Protein AF-A0A642UYQ6-F1 (afdb_monomer_lite)

Sequence (330 aa):
MDVVDLYLPLAWSMLRSPLPHTTPEASVFVRQLVHHSQLSAVNLVISLYYLYKLGGAKVDHDPSTHAYLVVVSLILSNKVYDDQCYTLKTWHNIVNNCHTAPVVLDLDLLNAIEHHVLSALDYDLGFHKMPHDYDFWHACYATAAPQVVAKLRGLVVSEPAPPVAVAPAPITPPLLSPLAPMVVPPSVPAKYRCKCGVRYCSVACYKAHDHKEVTTEASVEQPSKSELAASPSQIGSQDQSTTTRADDDEKTQFIQSLPPQIIEMLKSPTLQFHLVTLLEIINRPITDLPGRQMDVAKLKLTALREGGAEANAEVEDFVEAVLDHLQSSS

InterPro domains:
  IPR036915 Cyclin-like superfamily [SSF47954] (29-125)

pLDDT: mean 76.51, std 21.83, range [27.06, 98.44]

Foldseek 3Di:
DDLLQQLVLLLCLLLVPPDNDPDPLVSLLSVQLCVLQVDDLLLSLLLSVLSNLLSVLPDPDDPVCSSLSSLLSSQLSQVPPPPDHDDLVVSLVSNVPRPSRPDNDDSVNNVVSNVVSCVSNVVPSDCPCVLVPPVSLVSVVVRDPPVSSVVSSVSPPPPPPDPPPPPPPPPDDDDDDDDDDDDDDDDPPDPDDDPPPDDDDDPVCVVDVDDPPDDDDDDDDDDDDDDDDDDDDDDDDDDDDDDDDPVPVVVVVVLVPADPVLNVLCPDPVLVVLVVVLVCLQPDQPVVDGPCSVVVSVLSLQLCDPPHVNDDPSSNVNVVSVVVVVVVVD

Secondary structure (DSSP, 8-state):
--HHHHHHHHHHHHTT-S-----HHHHHHHHHHHHHTT--HHHHHHHHHHHHHHHHTT----GGGHHHHHHHHHHHHHHHH-SSPPPHHHHHHHHHT-TT-SS---HHHHHHHHHHHHHHTTT----TTGGG-HHHHHHHHHHS-HHHHHHHHHHH----------PPPP-------PPP---PPP----S---TT--S---HHHHH-------------------------------------TTSHHHHHHHHHHS-HHHHHHTT-HHHHHHHHHHHHHHHS--TTSTT-HHHHHHHHHHHHSTTSTT--HHHHHHHHHHHHHHHHT-

Structure (mmCIF, N/CA/C/O backbone):
data_AF-A0A642UYQ6-F1
#
_entry.id   AF-A0A642UYQ6-F1
#
loop_
_atom_site.group_PDB
_atom_site.id
_atom_site.type_symbol
_atom_site.label_atom_id
_atom_site.label_alt_id
_atom_site.label_comp_id
_atom_site.label_asym_id
_atom_site.label_entity_id
_atom_site.label_seq_id
_atom_site.pdbx_PDB_ins_code
_atom_site.Cartn_x
_atom_site.Cartn_y
_atom_site.Cartn_z
_atom_site.occupancy
_atom_site.B_iso_or_equiv
_atom_site.auth_seq_id
_atom_site.auth_comp_id
_atom_site.auth_asym_id
_atom_site.auth_atom_id
_atom_site.pdbx_PDB_model_num
ATOM 1 N N . MET A 1 1 ? 16.290 2.112 -19.855 1.00 60.50 1 MET A N 1
ATOM 2 C CA . MET A 1 1 ? 15.093 2.399 -19.048 1.00 60.50 1 MET A CA 1
ATOM 3 C C . MET A 1 1 ? 15.311 1.751 -17.701 1.00 60.50 1 MET A C 1
ATOM 5 O O . MET A 1 1 ? 15.617 0.558 -17.672 1.00 60.50 1 MET A O 1
ATOM 9 N N . ASP A 1 2 ? 15.312 2.549 -16.640 1.00 83.75 2 ASP A N 1
ATOM 10 C CA . ASP A 1 2 ? 15.487 2.044 -15.281 1.00 83.75 2 ASP A CA 1
ATOM 11 C C . ASP A 1 2 ? 14.236 1.244 -14.868 1.00 83.75 2 ASP A C 1
ATOM 13 O O . ASP A 1 2 ? 13.137 1.521 -15.348 1.00 83.75 2 ASP A O 1
ATOM 17 N N . VAL A 1 3 ? 14.385 0.242 -13.998 1.00 85.00 3 VAL A N 1
ATOM 18 C CA . VAL A 1 3 ? 13.247 -0.505 -13.430 1.00 85.00 3 VAL A CA 1
ATOM 19 C C . VAL A 1 3 ? 12.300 0.455 -12.709 1.00 85.00 3 VAL A C 1
ATOM 21 O O . VAL A 1 3 ? 11.086 0.293 -12.791 1.00 85.00 3 VAL A O 1
ATOM 24 N N . VAL A 1 4 ? 12.844 1.499 -12.080 1.00 88.75 4 VAL A N 1
ATOM 25 C CA . VAL A 1 4 ? 12.057 2.539 -11.405 1.00 88.75 4 VAL A CA 1
ATOM 26 C C . VAL A 1 4 ? 11.159 3.305 -12.386 1.00 88.75 4 VAL A C 1
ATOM 28 O O . VAL A 1 4 ? 10.007 3.585 -12.068 1.00 88.75 4 VAL A O 1
ATOM 31 N N . ASP A 1 5 ? 11.636 3.587 -13.604 1.00 88.25 5 ASP A N 1
ATOM 32 C CA . ASP A 1 5 ? 10.842 4.285 -14.631 1.00 88.25 5 ASP A CA 1
ATOM 33 C C . ASP A 1 5 ? 9.672 3.436 -15.146 1.00 88.25 5 ASP A C 1
ATOM 35 O O . ASP A 1 5 ? 8.650 3.964 -15.580 1.00 88.25 5 ASP A O 1
ATOM 39 N N . LEU A 1 6 ? 9.826 2.112 -15.099 1.00 90.50 6 LEU A N 1
ATOM 40 C CA . LEU A 1 6 ? 8.829 1.134 -15.537 1.00 90.50 6 LEU A CA 1
ATOM 41 C C . LEU A 1 6 ? 7.843 0.748 -14.440 1.00 90.50 6 LEU A C 1
ATOM 43 O O . LEU A 1 6 ? 6.753 0.259 -14.738 1.00 90.50 6 LEU A O 1
ATOM 47 N N . TYR A 1 7 ? 8.224 0.956 -13.183 1.00 94.00 7 TYR A N 1
ATOM 48 C CA . TYR A 1 7 ? 7.423 0.561 -12.038 1.00 94.00 7 TYR A CA 1
ATOM 49 C C . TYR A 1 7 ? 6.058 1.251 -12.039 1.00 94.00 7 TYR A C 1
ATOM 51 O O . TYR A 1 7 ? 5.045 0.583 -11.871 1.00 94.00 7 TYR A O 1
ATOM 59 N N . LEU A 1 8 ? 6.006 2.566 -12.277 1.00 91.69 8 LEU A N 1
ATOM 60 C CA . LEU A 1 8 ? 4.754 3.319 -12.172 1.00 91.69 8 LEU A CA 1
ATOM 61 C C . LEU A 1 8 ? 3.716 2.928 -13.245 1.00 91.69 8 LEU A C 1
ATOM 63 O O . LEU A 1 8 ? 2.580 2.638 -12.870 1.00 91.69 8 LEU A O 1
ATOM 67 N N . PRO A 1 9 ? 4.069 2.834 -14.546 1.00 91.25 9 PRO A N 1
ATOM 68 C CA . PRO A 1 9 ? 3.139 2.323 -15.556 1.00 91.25 9 PRO A CA 1
ATOM 69 C C . PRO A 1 9 ? 2.621 0.914 -15.241 1.00 91.25 9 PRO A C 1
ATOM 71 O O . PRO A 1 9 ? 1.427 0.649 -15.381 1.00 91.25 9 PRO A O 1
ATOM 74 N N . LEU A 1 10 ? 3.499 0.018 -14.771 1.00 93.50 10 LEU A N 1
ATOM 75 C CA . LEU A 1 10 ? 3.109 -1.336 -14.376 1.00 93.50 10 LEU A CA 1
ATOM 76 C C . LEU A 1 10 ? 2.163 -1.318 -13.173 1.00 93.50 10 LEU A C 1
ATOM 78 O O . LEU A 1 10 ? 1.121 -1.961 -13.218 1.00 93.50 10 LEU A O 1
ATOM 82 N N . ALA A 1 11 ? 2.475 -0.546 -12.133 1.00 93.75 11 ALA A N 1
ATOM 83 C CA . ALA A 1 11 ? 1.654 -0.423 -10.934 1.00 93.75 11 ALA A CA 1
ATOM 84 C C . ALA A 1 11 ? 0.226 0.052 -11.258 1.00 93.75 11 ALA A C 1
ATOM 86 O O . ALA A 1 11 ? -0.743 -0.524 -10.768 1.00 93.75 11 ALA A O 1
ATOM 87 N N . TRP A 1 12 ? 0.084 1.045 -12.141 1.00 90.44 12 TRP A N 1
ATOM 88 C CA . TRP A 1 12 ? -1.226 1.552 -12.569 1.00 90.44 12 TRP A CA 1
ATOM 89 C C . TRP A 1 12 ? -2.007 0.515 -13.371 1.00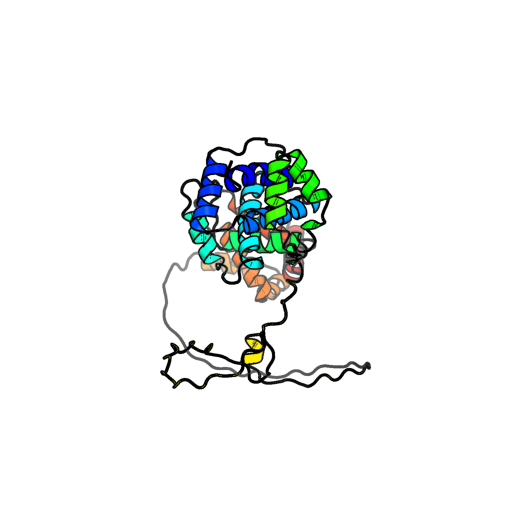 90.44 12 TRP A C 1
ATOM 91 O O . TRP A 1 12 ? -3.212 0.356 -13.173 1.00 90.44 12 TRP A O 1
ATOM 101 N N . SER A 1 13 ? -1.312 -0.224 -14.238 1.00 90.75 13 SER A N 1
ATOM 102 C CA . SER A 1 13 ? -1.905 -1.340 -14.972 1.00 90.75 13 SER A CA 1
ATOM 103 C C . SER A 1 13 ? -2.412 -2.438 -14.035 1.00 90.75 13 SER A C 1
ATOM 105 O O . SER A 1 13 ? -3.475 -2.996 -14.298 1.00 90.75 13 SER A O 1
ATOM 107 N N . MET A 1 14 ? -1.689 -2.746 -12.951 1.00 92.81 14 MET A N 1
ATOM 108 C CA . MET A 1 14 ? -2.104 -3.774 -11.985 1.00 92.81 14 MET A CA 1
ATOM 109 C C . MET A 1 14 ? -3.374 -3.381 -11.231 1.00 92.81 14 MET A C 1
ATOM 111 O O . MET A 1 14 ? -4.238 -4.223 -11.001 1.00 92.81 14 MET A O 1
ATOM 115 N N . LEU A 1 15 ? -3.526 -2.094 -10.922 1.00 89.81 15 LEU A N 1
ATOM 116 C CA . LEU A 1 15 ? -4.719 -1.554 -10.268 1.00 89.81 15 LEU A CA 1
ATOM 117 C C . LEU A 1 15 ? -5.902 -1.336 -11.230 1.00 89.81 15 LEU A C 1
ATOM 119 O O . LEU A 1 15 ? -6.949 -0.860 -10.806 1.00 89.81 15 LEU A O 1
ATOM 123 N N . ARG A 1 16 ? -5.758 -1.684 -12.521 1.00 84.94 16 ARG A N 1
ATOM 124 C CA . ARG A 1 16 ? -6.791 -1.518 -13.564 1.00 84.94 16 ARG A CA 1
ATOM 125 C C . ARG A 1 16 ? -7.332 -0.087 -13.655 1.00 84.94 16 ARG A C 1
ATOM 127 O O . ARG A 1 16 ? -8.489 0.127 -14.013 1.00 84.94 16 ARG A O 1
ATOM 134 N N . SER A 1 17 ? -6.490 0.896 -13.342 1.00 72.38 17 SER A N 1
ATOM 135 C CA . SER A 1 17 ? -6.907 2.292 -13.327 1.00 72.38 17 SER A CA 1
ATOM 136 C C . SER A 1 17 ? -7.222 2.767 -14.753 1.00 72.38 17 SER A C 1
ATOM 138 O O . SER A 1 17 ? -6.370 2.633 -15.636 1.00 72.38 17 SER A O 1
ATOM 140 N N . PRO A 1 18 ? -8.410 3.347 -15.013 1.00 60.59 18 PRO A N 1
ATOM 141 C CA . PRO A 1 18 ? -8.794 3.809 -16.347 1.00 60.59 18 PRO A CA 1
ATOM 142 C C . PRO A 1 18 ? -8.054 5.083 -16.786 1.00 60.59 18 PRO A C 1
ATOM 144 O O . PRO A 1 18 ? -8.192 5.498 -17.934 1.00 60.59 18 PRO A O 1
ATOM 147 N N . LEU A 1 19 ? -7.288 5.723 -15.893 1.00 55.47 19 LEU A N 1
ATOM 148 C CA . LEU A 1 19 ? -6.562 6.964 -16.166 1.00 55.47 19 LEU A CA 1
ATOM 149 C C . LEU A 1 19 ? -5.124 6.669 -16.636 1.00 55.47 19 LEU A C 1
ATOM 151 O O . LEU A 1 19 ? -4.291 6.247 -15.833 1.00 55.47 19 LEU A O 1
ATOM 155 N N . PRO A 1 20 ? -4.786 6.942 -17.912 1.00 48.38 20 PRO A N 1
ATOM 156 C CA . PRO A 1 20 ? -3.502 6.566 -18.503 1.00 48.38 20 PRO A CA 1
ATOM 157 C C . PRO A 1 20 ? -2.375 7.573 -18.229 1.00 48.38 20 PRO A C 1
ATOM 159 O O . PRO A 1 20 ? -1.399 7.633 -18.977 1.00 48.38 20 PRO A O 1
ATOM 162 N N . HIS A 1 21 ? -2.470 8.394 -17.186 1.00 53.88 21 HIS A N 1
ATOM 163 C CA . HIS A 1 21 ? -1.473 9.427 -16.937 1.00 53.88 21 HIS A CA 1
ATOM 164 C C . HIS A 1 21 ? -0.865 9.239 -15.559 1.00 53.88 21 HIS A C 1
ATOM 166 O O . HIS A 1 21 ? -1.290 9.834 -14.574 1.00 53.88 21 HIS A O 1
ATOM 172 N N . THR A 1 22 ? 0.192 8.426 -15.524 1.00 66.50 22 THR A N 1
ATOM 173 C CA . THR A 1 22 ? 1.301 8.668 -14.606 1.00 66.50 22 THR A CA 1
ATOM 174 C C . THR A 1 22 ? 1.677 10.137 -14.744 1.00 66.50 22 THR A C 1
ATOM 176 O O . THR A 1 22 ? 2.299 10.526 -15.738 1.00 66.50 22 THR A O 1
ATOM 179 N N . THR A 1 23 ? 1.223 10.976 -13.817 1.00 81.50 23 THR A N 1
ATOM 180 C CA . THR A 1 23 ? 1.579 12.386 -13.878 1.00 81.50 23 THR A CA 1
ATOM 181 C C . THR A 1 23 ? 3.093 12.502 -13.662 1.00 81.50 23 THR A C 1
ATOM 183 O O . THR A 1 23 ? 3.689 11.650 -12.983 1.00 81.50 23 THR A O 1
ATOM 186 N N . PRO A 1 24 ? 3.760 13.504 -14.254 1.00 84.06 24 PRO A N 1
ATOM 187 C CA . PRO A 1 24 ? 5.182 13.726 -14.016 1.00 84.06 24 PRO A CA 1
ATOM 188 C C . PRO A 1 24 ? 5.508 13.802 -12.519 1.00 84.06 24 PRO A C 1
ATOM 190 O O . PRO A 1 24 ? 6.523 13.260 -12.085 1.00 84.06 24 PRO A O 1
ATOM 193 N N . GLU A 1 25 ? 4.613 14.390 -11.722 1.00 86.69 25 GLU A N 1
ATOM 194 C CA . GLU A 1 25 ? 4.737 14.511 -10.269 1.00 86.69 25 GLU A CA 1
ATOM 195 C C . GLU A 1 25 ? 4.731 13.141 -9.588 1.00 86.69 25 GLU A C 1
ATOM 197 O O . GLU A 1 25 ? 5.615 12.865 -8.783 1.00 86.69 25 GLU A O 1
ATOM 202 N N . ALA A 1 26 ? 3.813 12.241 -9.960 1.00 86.06 26 ALA A N 1
ATOM 203 C CA . ALA A 1 26 ? 3.766 10.889 -9.404 1.00 86.06 26 ALA A CA 1
ATOM 204 C C . ALA A 1 26 ? 5.037 10.085 -9.732 1.00 86.06 26 ALA A C 1
ATOM 206 O O . ALA A 1 26 ? 5.554 9.353 -8.886 1.00 86.06 26 ALA A O 1
ATOM 207 N N . SER A 1 27 ? 5.581 10.245 -10.944 1.00 88.75 27 SER A N 1
ATOM 208 C CA . SER A 1 27 ? 6.843 9.605 -11.337 1.00 88.75 27 SER A CA 1
ATOM 209 C C . SER A 1 27 ? 8.030 10.146 -10.539 1.00 88.75 27 SER A C 1
ATOM 211 O O . SER A 1 27 ? 8.844 9.364 -10.043 1.00 88.75 27 SER A O 1
ATOM 213 N N . VAL A 1 28 ? 8.118 11.468 -10.365 1.00 91.56 28 VAL A N 1
ATOM 214 C CA . VAL A 1 28 ? 9.165 12.098 -9.548 1.00 91.56 28 VAL A CA 1
ATOM 215 C C . VAL A 1 28 ? 9.044 11.665 -8.088 1.00 91.56 28 VAL A C 1
ATOM 217 O O . VAL A 1 28 ? 10.051 11.269 -7.501 1.00 91.56 28 VAL A O 1
ATOM 220 N N . PHE A 1 29 ? 7.831 11.652 -7.536 1.00 91.88 29 PHE A N 1
ATOM 221 C CA . PHE A 1 29 ? 7.558 11.202 -6.177 1.00 91.88 29 PHE A CA 1
ATOM 222 C C . PHE A 1 29 ? 8.019 9.762 -5.956 1.00 91.88 29 PHE A C 1
ATOM 224 O O . PHE A 1 29 ? 8.793 9.506 -5.038 1.00 91.88 29 PHE A O 1
ATOM 231 N N . VAL A 1 30 ? 7.616 8.821 -6.815 1.00 92.75 30 VAL A N 1
ATOM 232 C CA . VAL A 1 30 ? 7.999 7.414 -6.643 1.00 92.75 30 VAL A CA 1
ATOM 233 C C . VAL A 1 30 ? 9.502 7.208 -6.834 1.00 92.75 30 VAL A C 1
ATOM 235 O O . VAL A 1 30 ? 10.098 6.445 -6.076 1.00 92.75 30 VAL A O 1
ATOM 238 N N . ARG A 1 31 ? 10.161 7.929 -7.753 1.00 93.69 31 ARG A N 1
ATOM 239 C CA . ARG A 1 31 ? 11.632 7.898 -7.848 1.00 93.69 31 ARG A CA 1
ATOM 240 C C . ARG A 1 31 ? 12.299 8.384 -6.564 1.00 93.69 31 ARG A C 1
ATOM 242 O O . ARG A 1 31 ? 13.228 7.734 -6.091 1.00 93.69 31 ARG A O 1
ATOM 249 N N . GLN A 1 32 ? 11.839 9.504 -6.004 1.00 94.75 32 GLN A N 1
ATOM 250 C CA . GLN A 1 32 ? 12.353 10.034 -4.737 1.00 94.75 32 GLN A CA 1
ATOM 251 C C . GLN A 1 32 ? 12.125 9.043 -3.597 1.00 94.75 32 GLN A C 1
ATOM 253 O O . GLN A 1 32 ? 13.050 8.763 -2.840 1.00 94.75 32 GLN A O 1
ATOM 258 N N . LEU A 1 33 ? 10.928 8.461 -3.523 1.00 95.06 33 LEU A N 1
ATOM 259 C CA . LEU A 1 33 ? 10.563 7.483 -2.508 1.00 95.06 33 LEU A CA 1
ATOM 260 C C . LEU A 1 33 ? 11.478 6.259 -2.570 1.00 95.06 33 LEU A C 1
ATOM 262 O O . LEU A 1 33 ? 12.084 5.911 -1.560 1.00 95.06 33 LEU A O 1
ATOM 266 N N . VAL A 1 34 ? 11.639 5.647 -3.748 1.00 96.19 34 VAL A N 1
ATOM 267 C CA . VAL A 1 34 ? 12.522 4.486 -3.968 1.00 96.19 34 VAL A CA 1
ATOM 268 C C . VAL A 1 34 ? 13.978 4.828 -3.654 1.00 96.19 34 VAL A C 1
ATOM 270 O O . VAL A 1 34 ? 14.665 4.043 -3.006 1.00 96.19 34 VAL A O 1
ATOM 273 N N . HIS A 1 35 ? 14.442 6.016 -4.052 1.00 95.56 35 HIS A N 1
ATOM 274 C CA . HIS A 1 35 ? 15.804 6.468 -3.778 1.00 95.56 35 HIS A CA 1
ATOM 275 C C . HIS A 1 35 ? 16.063 6.669 -2.276 1.00 95.56 35 HIS A C 1
ATOM 277 O O . HIS A 1 35 ? 17.029 6.128 -1.741 1.00 95.56 35 HIS A O 1
ATOM 283 N N . HIS A 1 36 ? 15.194 7.402 -1.574 1.00 95.44 36 HIS A N 1
ATOM 284 C CA . HIS A 1 36 ? 15.348 7.697 -0.146 1.00 95.44 36 HIS A CA 1
ATOM 285 C C . HIS A 1 36 ? 15.165 6.464 0.746 1.00 95.44 36 HIS A C 1
ATOM 287 O O . HIS A 1 36 ? 15.793 6.376 1.799 1.00 95.44 36 HIS A O 1
ATOM 293 N N . SER A 1 37 ? 14.324 5.516 0.328 1.00 96.38 37 SER A N 1
ATOM 294 C CA . SER A 1 37 ? 14.126 4.238 1.024 1.00 96.38 37 SER A CA 1
ATOM 295 C C . SER A 1 37 ? 15.120 3.150 0.612 1.00 96.38 37 SER A C 1
ATOM 297 O O . SER A 1 37 ? 15.101 2.071 1.191 1.00 96.38 37 SER A O 1
ATOM 299 N N . GLN A 1 38 ? 16.000 3.420 -0.359 1.00 95.81 38 GLN A N 1
ATOM 300 C CA . GLN A 1 38 ? 17.035 2.488 -0.821 1.00 95.81 38 GLN A CA 1
ATOM 301 C C . GLN A 1 38 ? 16.481 1.116 -1.245 1.00 95.81 38 GLN A C 1
ATOM 303 O O . GLN A 1 38 ? 17.158 0.097 -1.105 1.00 95.81 38 GLN A O 1
ATOM 308 N N . LEU A 1 39 ? 15.252 1.077 -1.771 1.00 96.44 39 LEU A N 1
ATOM 309 C CA . LEU A 1 39 ? 14.646 -0.177 -2.208 1.00 96.44 39 LEU A CA 1
ATOM 310 C C . LEU A 1 39 ? 15.386 -0.758 -3.409 1.00 96.44 39 LEU A C 1
ATOM 312 O O . LEU A 1 39 ? 15.719 -0.058 -4.369 1.00 96.44 39 LEU A O 1
ATOM 316 N N . SER A 1 40 ? 15.588 -2.072 -3.378 1.00 96.12 40 SER A N 1
ATOM 317 C CA . SER A 1 40 ? 16.158 -2.803 -4.501 1.00 96.12 40 SER A CA 1
ATOM 318 C C . SER A 1 40 ? 15.123 -3.010 -5.610 1.00 96.12 40 SER A C 1
ATOM 320 O O . SER A 1 40 ? 13.910 -2.917 -5.408 1.00 96.12 40 SER A O 1
ATOM 322 N N . ALA A 1 41 ? 15.592 -3.385 -6.801 1.00 96.25 41 ALA A N 1
ATOM 323 C CA . ALA A 1 41 ? 14.700 -3.757 -7.895 1.00 96.25 41 ALA A CA 1
ATOM 324 C C . ALA A 1 41 ? 13.813 -4.974 -7.552 1.00 96.25 41 ALA A C 1
ATOM 326 O O . ALA A 1 41 ? 12.720 -5.093 -8.099 1.00 96.25 41 ALA A O 1
ATOM 327 N N . VAL A 1 42 ? 14.244 -5.849 -6.632 1.00 96.81 42 VAL A N 1
ATOM 328 C CA . VAL A 1 42 ? 13.449 -7.000 -6.175 1.00 96.81 42 VAL A CA 1
ATOM 329 C C . VAL A 1 42 ? 12.231 -6.533 -5.378 1.00 96.81 42 VAL A C 1
ATOM 331 O O . VAL A 1 42 ? 11.122 -6.997 -5.641 1.00 96.81 42 VAL A O 1
ATOM 334 N N . ASN A 1 43 ? 12.402 -5.550 -4.485 1.00 98.06 43 ASN A N 1
ATOM 335 C CA . ASN A 1 43 ? 11.293 -4.950 -3.736 1.00 98.06 43 ASN A CA 1
ATOM 336 C C . ASN A 1 43 ? 10.232 -4.370 -4.680 1.00 98.06 43 ASN A C 1
ATOM 338 O O . ASN A 1 43 ? 9.040 -4.570 -4.466 1.00 98.06 43 ASN A O 1
ATOM 342 N N . LEU A 1 44 ? 10.652 -3.714 -5.768 1.00 97.81 44 LEU A N 1
ATOM 343 C CA . LEU A 1 44 ? 9.724 -3.168 -6.763 1.00 97.81 44 LEU A CA 1
ATOM 344 C C . LEU A 1 44 ? 8.885 -4.264 -7.431 1.00 97.81 44 LEU A C 1
ATOM 346 O O . LEU A 1 44 ? 7.681 -4.090 -7.593 1.00 97.81 44 LEU A O 1
ATOM 350 N N . VAL A 1 45 ? 9.487 -5.405 -7.779 1.00 97.62 45 VAL A N 1
ATOM 351 C CA . VAL A 1 45 ? 8.751 -6.533 -8.376 1.00 97.62 45 VAL A CA 1
ATOM 352 C C . VAL A 1 45 ? 7.782 -7.159 -7.369 1.00 97.62 45 VAL A C 1
ATOM 354 O O . VAL A 1 45 ? 6.631 -7.414 -7.716 1.00 97.62 45 VAL A O 1
ATOM 357 N N . ILE A 1 46 ? 8.202 -7.342 -6.114 1.00 98.19 46 ILE A N 1
ATOM 358 C CA . ILE A 1 46 ? 7.331 -7.848 -5.039 1.00 98.19 46 ILE A CA 1
ATOM 359 C C . ILE A 1 46 ? 6.157 -6.888 -4.795 1.00 98.19 46 ILE A C 1
ATOM 361 O O . ILE A 1 46 ? 5.011 -7.316 -4.691 1.00 98.19 46 ILE A O 1
ATOM 365 N N . SER A 1 47 ? 6.422 -5.582 -4.771 1.00 98.31 47 SER A N 1
ATOM 366 C CA . SER A 1 47 ? 5.393 -4.549 -4.640 1.00 98.31 47 SER A CA 1
ATOM 367 C C . SER A 1 47 ? 4.372 -4.604 -5.787 1.00 98.31 47 SER A C 1
ATOM 369 O O . SER A 1 47 ? 3.167 -4.564 -5.537 1.00 98.31 47 SER A O 1
ATOM 371 N N . LEU A 1 48 ? 4.821 -4.782 -7.038 1.00 97.75 48 LEU A N 1
ATOM 372 C CA . LEU A 1 48 ? 3.924 -4.980 -8.188 1.00 97.75 48 LEU A CA 1
ATOM 373 C C . LEU A 1 48 ? 3.043 -6.223 -8.028 1.00 97.75 48 LEU A C 1
ATOM 375 O O . LEU A 1 48 ? 1.869 -6.187 -8.393 1.00 97.75 48 LEU A O 1
ATOM 379 N N . TYR A 1 49 ? 3.587 -7.304 -7.471 1.00 97.75 49 TYR A N 1
ATOM 380 C CA . TYR A 1 49 ? 2.830 -8.526 -7.211 1.00 97.75 49 TYR A CA 1
ATOM 381 C C . TYR A 1 49 ? 1.730 -8.312 -6.161 1.00 97.75 49 TYR A C 1
ATOM 383 O O . TYR A 1 49 ? 0.614 -8.800 -6.331 1.00 97.75 49 TYR A O 1
ATOM 391 N N . TYR A 1 50 ? 1.985 -7.510 -5.124 1.00 97.94 50 TYR A N 1
ATOM 392 C CA . TYR A 1 50 ? 0.942 -7.126 -4.165 1.00 97.94 50 TYR A CA 1
ATOM 393 C C . TYR A 1 50 ? -0.153 -6.271 -4.808 1.00 97.94 50 TYR A C 1
ATOM 395 O O . TYR A 1 50 ? -1.332 -6.544 -4.596 1.00 97.94 50 TYR A O 1
ATOM 403 N N . LEU A 1 51 ? 0.208 -5.297 -5.648 1.00 96.69 51 LEU A N 1
ATOM 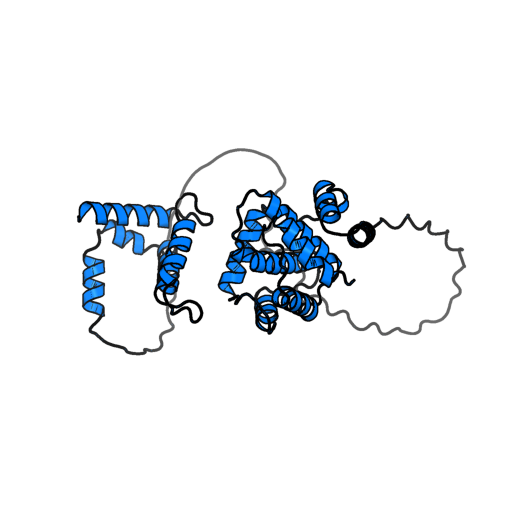404 C CA . LEU A 1 51 ? -0.773 -4.494 -6.390 1.00 96.69 51 LEU A CA 1
ATOM 405 C C . LEU A 1 51 ? -1.617 -5.346 -7.347 1.00 96.69 51 LEU A C 1
ATOM 407 O O . LEU A 1 51 ? -2.818 -5.124 -7.466 1.00 96.69 51 LEU A O 1
ATOM 411 N N . TYR A 1 52 ? -1.011 -6.347 -7.990 1.00 96.00 52 TYR A N 1
ATOM 412 C CA . TYR A 1 52 ? -1.721 -7.316 -8.825 1.00 96.00 52 TYR A CA 1
ATOM 413 C C . TYR A 1 52 ? -2.753 -8.119 -8.021 1.00 96.00 52 TYR A C 1
ATOM 415 O O . TYR A 1 52 ? -3.911 -8.217 -8.433 1.00 96.00 52 TYR A O 1
ATOM 423 N N . LYS A 1 53 ? -2.363 -8.641 -6.849 1.00 95.19 53 LYS A N 1
ATOM 424 C CA . LYS A 1 53 ? -3.283 -9.359 -5.953 1.00 95.19 53 LYS A CA 1
ATOM 425 C C . LYS A 1 53 ? -4.444 -8.465 -5.503 1.00 95.19 53 LYS A C 1
ATOM 427 O O . LYS A 1 53 ? -5.589 -8.908 -5.549 1.00 95.19 53 LYS A O 1
ATOM 432 N N . LEU A 1 54 ? -4.163 -7.209 -5.146 1.00 93.69 54 LEU A N 1
ATOM 433 C CA . LEU A 1 54 ? -5.186 -6.224 -4.773 1.00 93.69 54 LEU A CA 1
ATOM 434 C C . LEU A 1 54 ? -6.160 -5.945 -5.927 1.00 93.69 54 LEU A C 1
ATOM 436 O O . LEU A 1 54 ? -7.369 -6.038 -5.740 1.00 93.69 54 LEU A O 1
ATOM 440 N N . GLY A 1 55 ? -5.659 -5.716 -7.146 1.00 89.94 55 GLY A N 1
ATOM 441 C CA . GLY A 1 55 ? -6.504 -5.521 -8.331 1.00 89.94 55 GLY A CA 1
ATOM 442 C C . GLY A 1 55 ? -7.360 -6.744 -8.701 1.00 89.94 55 GLY A C 1
ATOM 443 O O . GLY A 1 55 ? -8.373 -6.615 -9.393 1.00 89.94 55 GLY A O 1
ATOM 444 N N . GLY A 1 56 ? -6.976 -7.941 -8.245 1.00 84.81 56 GLY A N 1
ATOM 445 C CA . GLY A 1 56 ? -7.753 -9.175 -8.377 1.00 84.81 56 GLY A CA 1
ATOM 446 C C . GLY A 1 56 ? -8.833 -9.368 -7.306 1.00 84.81 56 GLY A C 1
ATOM 447 O O . GLY A 1 56 ? -9.786 -10.112 -7.546 1.00 84.81 56 GLY A O 1
ATOM 448 N N . ALA A 1 57 ? -8.737 -8.683 -6.162 1.00 77.62 57 ALA A N 1
ATOM 449 C CA . ALA A 1 57 ? -9.588 -8.895 -4.987 1.00 77.62 57 ALA A CA 1
ATOM 450 C C . ALA A 1 57 ? -11.050 -8.418 -5.149 1.00 77.62 57 ALA A C 1
ATOM 452 O O . ALA A 1 57 ? -11.824 -8.485 -4.199 1.00 77.62 57 ALA A O 1
ATOM 453 N N . LYS A 1 58 ? -11.459 -7.961 -6.346 1.00 68.00 58 LYS A N 1
ATOM 454 C CA . LYS A 1 58 ? -12.785 -7.369 -6.644 1.00 68.00 58 LYS A CA 1
ATOM 455 C C . LYS A 1 58 ? -13.168 -6.192 -5.733 1.00 68.00 58 LYS A C 1
ATOM 457 O O . LYS A 1 58 ? -14.346 -5.860 -5.632 1.00 68.00 58 LYS A O 1
ATOM 462 N N . VAL A 1 59 ? -12.195 -5.567 -5.079 1.00 69.81 59 VAL A N 1
ATOM 463 C CA . VAL A 1 59 ? -12.411 -4.329 -4.339 1.00 69.81 59 VAL A CA 1
ATOM 464 C C . VAL A 1 59 ? -12.288 -3.193 -5.345 1.00 69.81 59 VAL A C 1
ATOM 466 O O . VAL A 1 59 ? -11.220 -2.988 -5.922 1.00 69.81 59 VAL A O 1
ATOM 469 N N . ASP A 1 60 ? -13.388 -2.483 -5.596 1.00 71.12 60 ASP A N 1
ATOM 470 C CA . ASP A 1 60 ? -13.339 -1.261 -6.394 1.00 71.12 60 ASP A CA 1
ATOM 471 C C . ASP A 1 60 ? -12.560 -0.208 -5.605 1.00 71.12 60 ASP A C 1
ATOM 473 O O . ASP A 1 60 ? -13.042 0.379 -4.635 1.00 71.12 60 ASP A O 1
ATOM 477 N N . HIS A 1 61 ? -11.309 -0.008 -6.005 1.00 75.44 61 HIS A N 1
ATOM 478 C CA . HIS A 1 61 ? -10.454 1.013 -5.433 1.00 75.44 61 HIS A CA 1
ATOM 479 C C . HIS A 1 61 ? -10.717 2.338 -6.139 1.00 75.44 61 HIS A C 1
ATOM 481 O O . HIS A 1 61 ? -10.569 2.451 -7.358 1.00 75.44 61 HIS A O 1
ATOM 487 N N . ASP A 1 62 ? -11.064 3.369 -5.373 1.00 77.81 62 ASP A N 1
ATOM 488 C CA . ASP A 1 62 ? -11.193 4.710 -5.928 1.00 77.81 62 ASP A CA 1
ATOM 489 C C . ASP A 1 62 ? -9.829 5.183 -6.484 1.00 77.81 62 ASP A C 1
ATOM 491 O O . ASP A 1 62 ? -8.795 4.957 -5.839 1.00 77.81 62 ASP A O 1
ATOM 495 N N . PRO A 1 63 ? -9.770 5.838 -7.660 1.00 76.38 63 PRO A N 1
ATOM 496 C CA . PRO A 1 63 ? -8.537 6.388 -8.223 1.00 76.38 63 PRO A CA 1
ATOM 497 C C . PRO A 1 63 ? -7.713 7.233 -7.244 1.00 76.38 63 PRO A C 1
ATOM 499 O O . PRO A 1 63 ? -6.483 7.180 -7.293 1.00 76.38 63 PRO A O 1
ATOM 502 N N . SER A 1 64 ? -8.353 7.947 -6.308 1.00 78.00 64 SER A N 1
ATOM 503 C CA . SER A 1 64 ? -7.638 8.722 -5.284 1.00 78.00 64 SER A CA 1
ATOM 504 C C . SER A 1 64 ? -6.844 7.846 -4.311 1.00 78.00 64 SER A C 1
ATOM 506 O O . SER A 1 64 ? -5.859 8.303 -3.736 1.00 78.00 64 SER A O 1
ATOM 508 N N . THR A 1 65 ? -7.212 6.567 -4.170 1.00 85.44 65 THR A N 1
ATOM 509 C CA . THR A 1 65 ? -6.558 5.644 -3.236 1.00 85.44 65 THR A CA 1
ATOM 510 C C . THR A 1 65 ? -5.310 4.966 -3.797 1.00 85.44 65 THR A C 1
ATOM 512 O O . THR A 1 65 ? -4.476 4.472 -3.039 1.00 85.44 65 THR A O 1
ATOM 515 N N . HIS A 1 66 ? -5.126 4.985 -5.120 1.00 88.38 66 HIS A N 1
ATOM 516 C CA . HIS A 1 66 ? -4.072 4.231 -5.803 1.00 88.38 66 HIS A CA 1
ATOM 517 C C . HIS A 1 66 ? -2.664 4.651 -5.369 1.00 88.38 66 HIS A C 1
ATOM 519 O O . HIS A 1 66 ? -1.789 3.803 -5.196 1.00 88.38 66 HIS A O 1
ATOM 525 N N . ALA A 1 67 ? -2.445 5.950 -5.146 1.00 89.31 67 ALA A N 1
ATOM 526 C CA . ALA A 1 67 ? -1.165 6.454 -4.656 1.00 89.31 67 ALA A CA 1
ATOM 527 C C . ALA A 1 67 ? -0.813 5.855 -3.286 1.00 89.31 67 ALA A C 1
ATOM 529 O O . ALA A 1 67 ? 0.331 5.458 -3.062 1.00 89.31 67 ALA A O 1
ATOM 530 N N . TYR A 1 68 ? -1.799 5.718 -2.395 1.00 91.94 68 TYR A N 1
ATOM 531 C CA . TYR A 1 68 ? -1.589 5.092 -1.095 1.00 91.94 68 TYR A CA 1
ATOM 532 C C . TYR A 1 68 ? -1.307 3.595 -1.215 1.00 91.94 68 TYR A C 1
ATOM 534 O O . TYR A 1 68 ? -0.395 3.103 -0.554 1.00 91.94 68 TYR A O 1
ATOM 542 N N . LEU A 1 69 ? -2.028 2.886 -2.092 1.00 94.00 69 LEU A N 1
ATOM 543 C CA . LEU A 1 69 ? -1.790 1.460 -2.340 1.00 94.00 69 LEU A CA 1
ATOM 544 C C . LEU A 1 69 ? -0.360 1.212 -2.824 1.00 94.00 69 LEU A C 1
ATOM 546 O O . LEU A 1 69 ? 0.294 0.293 -2.347 1.00 94.00 69 LEU A O 1
ATOM 550 N N . VAL A 1 70 ? 0.149 2.073 -3.707 1.00 94.75 70 VAL A N 1
ATOM 551 C CA . VAL A 1 70 ? 1.523 2.006 -4.227 1.00 94.75 70 VAL A CA 1
ATOM 552 C C . VAL A 1 70 ? 2.560 2.262 -3.136 1.00 94.75 70 VAL A C 1
ATOM 554 O O . VAL A 1 70 ? 3.586 1.586 -3.091 1.00 94.75 70 VAL A O 1
ATOM 557 N N . VAL A 1 71 ? 2.319 3.234 -2.252 1.00 95.75 71 VAL A N 1
ATOM 558 C CA . VAL A 1 71 ? 3.213 3.501 -1.115 1.00 95.75 71 VAL A CA 1
ATOM 559 C C . VAL A 1 71 ? 3.224 2.309 -0.159 1.00 95.75 71 VAL A C 1
ATOM 561 O O . VAL A 1 71 ? 4.291 1.824 0.211 1.00 95.75 71 VAL A O 1
ATOM 564 N N . VAL A 1 72 ? 2.053 1.794 0.215 1.00 97.50 72 VAL A N 1
ATOM 565 C CA . VAL A 1 72 ? 1.942 0.681 1.166 1.00 97.50 72 VAL A CA 1
ATOM 566 C C . VAL A 1 72 ? 2.472 -0.625 0.579 1.00 97.50 72 VAL A C 1
ATOM 568 O O . VAL A 1 72 ? 3.152 -1.364 1.287 1.00 97.50 72 VAL A O 1
ATOM 571 N N . SER A 1 73 ? 2.276 -0.898 -0.711 1.00 98.06 73 SER A N 1
ATOM 572 C CA . SER A 1 73 ? 2.856 -2.083 -1.350 1.00 98.06 73 SER A CA 1
ATOM 573 C C . SER A 1 73 ? 4.392 -2.048 -1.334 1.00 98.06 73 SER A C 1
ATOM 575 O O . SER A 1 73 ? 5.024 -3.080 -1.096 1.00 98.06 73 SER A O 1
ATOM 577 N N . LEU A 1 74 ? 5.004 -0.864 -1.483 1.00 98.25 74 LEU A N 1
ATOM 578 C CA . LEU A 1 74 ? 6.452 -0.678 -1.325 1.00 98.25 74 LEU A CA 1
ATOM 579 C C . LEU A 1 74 ? 6.898 -0.920 0.124 1.00 98.25 74 LEU A C 1
ATOM 581 O O . LEU A 1 74 ? 7.867 -1.651 0.342 1.00 98.25 74 LEU A O 1
ATOM 585 N N . ILE A 1 75 ? 6.168 -0.388 1.109 1.00 98.31 75 ILE A N 1
ATOM 586 C CA . ILE A 1 75 ? 6.430 -0.621 2.541 1.00 98.31 75 ILE A CA 1
ATOM 587 C C . ILE A 1 75 ? 6.403 -2.119 2.858 1.00 98.31 75 ILE A C 1
ATOM 589 O O . ILE A 1 75 ? 7.342 -2.645 3.459 1.00 98.31 75 ILE A O 1
ATOM 593 N N . LEU A 1 76 ? 5.354 -2.818 2.424 1.00 98.44 76 LEU A N 1
ATOM 594 C CA . LEU A 1 76 ? 5.207 -4.255 2.645 1.00 98.44 76 LEU A CA 1
ATOM 595 C C . LEU A 1 76 ? 6.315 -5.042 1.945 1.00 98.44 76 LEU A C 1
ATOM 597 O O . LEU A 1 76 ? 6.853 -5.983 2.523 1.00 98.44 76 LEU A O 1
ATOM 601 N N . SER A 1 77 ? 6.712 -4.643 0.733 1.00 98.38 77 SER A N 1
ATOM 602 C CA . SER A 1 77 ? 7.814 -5.302 0.026 1.00 98.38 77 SER A CA 1
ATOM 603 C C . SER A 1 77 ? 9.139 -5.194 0.788 1.00 98.38 77 SER A C 1
ATOM 605 O O . SER A 1 77 ? 9.888 -6.163 0.820 1.00 98.38 77 SER A O 1
ATOM 607 N N . ASN A 1 78 ? 9.413 -4.064 1.451 1.00 98.12 78 ASN A N 1
ATOM 608 C CA . ASN A 1 78 ? 10.587 -3.900 2.312 1.00 98.12 78 ASN A CA 1
ATOM 609 C C . ASN A 1 78 ? 10.496 -4.764 3.569 1.00 98.12 78 ASN A C 1
ATOM 611 O O . ASN A 1 78 ? 11.439 -5.474 3.895 1.00 98.12 78 ASN A O 1
ATOM 615 N N . LYS A 1 79 ? 9.345 -4.741 4.252 1.00 97.19 79 LYS A N 1
ATOM 616 C CA . LYS A 1 79 ? 9.127 -5.514 5.485 1.00 97.19 79 LYS A CA 1
ATOM 617 C C . LYS A 1 79 ? 9.233 -7.025 5.284 1.00 97.19 79 LYS A C 1
ATOM 619 O O . LYS A 1 79 ? 9.611 -7.727 6.214 1.00 97.19 79 LYS A O 1
ATOM 624 N N . VAL A 1 80 ? 8.860 -7.516 4.105 1.00 97.19 80 VAL A N 1
ATOM 625 C CA . VAL A 1 80 ? 8.813 -8.953 3.810 1.00 97.19 80 VAL A CA 1
ATOM 626 C C . VAL A 1 80 ? 10.118 -9.463 3.199 1.00 97.19 80 VAL A C 1
ATOM 628 O O . VAL A 1 80 ? 10.497 -10.601 3.462 1.00 97.19 80 VAL A O 1
ATOM 631 N N . TYR A 1 81 ? 10.791 -8.659 2.371 1.00 97.12 81 TYR A N 1
ATOM 632 C CA . TYR A 1 81 ? 11.991 -9.094 1.652 1.00 97.12 81 TYR A CA 1
ATOM 633 C C . TYR A 1 81 ? 13.295 -8.806 2.404 1.00 97.12 81 TYR A C 1
ATOM 635 O O . TYR A 1 81 ? 14.213 -9.622 2.354 1.00 97.12 81 TYR A O 1
ATOM 643 N N . ASP A 1 82 ? 13.394 -7.664 3.089 1.00 95.94 82 ASP A N 1
ATOM 644 C CA . ASP A 1 82 ? 14.644 -7.223 3.705 1.00 95.94 82 ASP A CA 1
ATOM 645 C C . ASP A 1 82 ? 14.720 -7.621 5.187 1.00 95.94 82 ASP A C 1
ATOM 647 O O . ASP A 1 82 ? 13.841 -7.287 5.982 1.00 95.94 82 ASP A O 1
ATOM 651 N N . ASP A 1 83 ? 15.834 -8.244 5.595 1.00 92.94 83 ASP A N 1
ATOM 652 C CA . ASP A 1 83 ? 16.119 -8.558 7.009 1.00 92.94 83 ASP A CA 1
ATOM 653 C C . ASP A 1 83 ? 16.157 -7.298 7.896 1.00 92.94 83 ASP A C 1
ATOM 655 O O . ASP A 1 83 ? 15.891 -7.349 9.099 1.00 92.94 83 A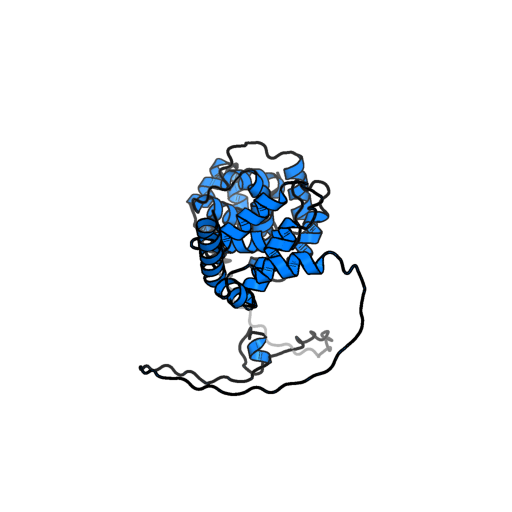SP A O 1
ATOM 659 N N . GLN A 1 84 ? 16.539 -6.161 7.304 1.00 91.19 84 GLN A N 1
ATOM 660 C CA . GLN A 1 84 ? 16.558 -4.842 7.932 1.00 91.19 84 GLN A CA 1
ATOM 661 C C . GLN A 1 84 ? 15.534 -3.949 7.235 1.00 91.19 84 GLN A C 1
ATOM 663 O O . GLN A 1 84 ? 15.848 -3.252 6.272 1.00 91.19 84 GLN A O 1
ATOM 668 N N . CYS A 1 85 ? 14.303 -3.965 7.734 1.00 94.69 85 CYS A N 1
ATOM 669 C CA . CYS A 1 85 ? 13.236 -3.112 7.234 1.00 94.69 85 CYS A CA 1
ATOM 670 C C . CYS A 1 85 ? 13.022 -1.878 8.117 1.00 94.69 85 CYS A C 1
ATOM 672 O O . CYS A 1 85 ? 13.358 -1.844 9.307 1.00 94.69 85 CYS A O 1
ATOM 674 N N . TYR A 1 86 ? 12.448 -0.833 7.528 1.00 95.69 86 TYR A N 1
ATOM 675 C CA . TYR A 1 86 ? 12.130 0.387 8.257 1.00 95.69 86 TYR A CA 1
ATOM 676 C C . TYR A 1 86 ? 10.826 0.268 9.051 1.00 95.69 86 TYR A C 1
ATOM 678 O O . TYR A 1 86 ? 9.859 -0.375 8.640 1.00 95.69 86 TYR A O 1
ATOM 686 N N . THR A 1 87 ? 10.765 0.974 10.184 1.00 96.50 87 THR A N 1
ATOM 687 C CA . THR A 1 87 ? 9.507 1.153 10.923 1.00 96.50 87 THR A CA 1
ATOM 688 C C . THR A 1 87 ? 8.531 2.019 10.129 1.00 96.50 87 THR A C 1
ATOM 690 O O . THR A 1 87 ? 8.943 2.832 9.299 1.00 96.50 87 THR A O 1
ATOM 693 N N . LE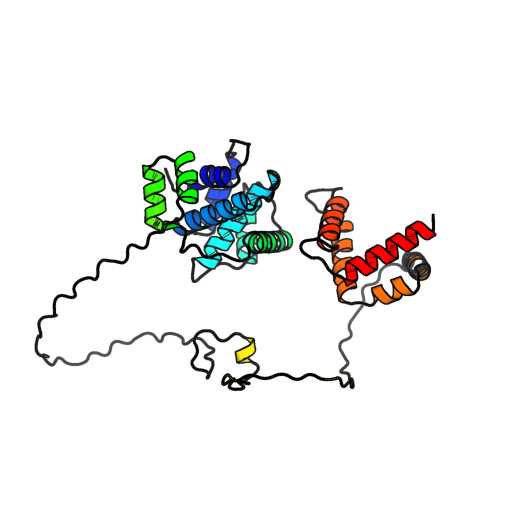U A 1 88 ? 7.234 1.926 10.431 1.00 96.25 88 LEU A N 1
ATOM 694 C CA . LEU A 1 88 ? 6.237 2.754 9.751 1.00 96.25 88 LEU A CA 1
ATOM 695 C C . LEU A 1 88 ? 6.445 4.257 10.004 1.00 96.25 88 LEU A C 1
ATOM 697 O O . LEU A 1 88 ? 6.269 5.069 9.104 1.00 96.25 88 LEU A O 1
ATOM 701 N N . LYS A 1 89 ? 6.932 4.629 11.196 1.00 95.75 89 LYS A N 1
ATOM 702 C CA . LYS A 1 89 ? 7.321 6.011 11.518 1.00 95.75 89 LYS A CA 1
ATOM 703 C C . LYS A 1 89 ? 8.466 6.511 10.631 1.00 95.75 89 LYS A C 1
ATOM 705 O O . LYS A 1 89 ? 8.474 7.668 10.221 1.00 95.75 89 LYS A O 1
ATOM 710 N N . THR A 1 90 ? 9.430 5.645 10.327 1.00 95.88 90 THR A N 1
ATOM 711 C CA . THR A 1 90 ? 10.512 5.965 9.390 1.00 95.88 90 THR A CA 1
ATOM 712 C C . THR A 1 90 ? 9.961 6.152 7.977 1.00 95.88 90 THR A C 1
ATOM 714 O O . THR A 1 90 ? 10.291 7.144 7.335 1.00 95.88 90 THR A O 1
ATOM 717 N N . TRP A 1 91 ? 9.075 5.263 7.522 1.00 97.12 91 TRP A N 1
ATOM 718 C CA . TRP A 1 91 ? 8.405 5.384 6.224 1.00 97.12 91 TRP A CA 1
ATOM 719 C C . TRP A 1 91 ? 7.583 6.665 6.091 1.00 97.12 91 TRP A C 1
ATOM 721 O O . TRP A 1 91 ? 7.736 7.374 5.103 1.00 97.12 91 TRP A O 1
ATOM 731 N N . HIS A 1 92 ? 6.797 7.015 7.108 1.00 95.38 92 HIS A N 1
ATOM 732 C CA . HIS A 1 92 ? 6.081 8.288 7.189 1.00 95.38 92 HIS A CA 1
ATOM 733 C C . HIS A 1 92 ? 7.021 9.484 6.970 1.00 95.38 92 HIS A C 1
ATOM 735 O O . HIS A 1 92 ? 6.744 10.360 6.155 1.00 95.38 92 HIS A O 1
ATOM 741 N N . ASN A 1 93 ? 8.178 9.496 7.642 1.00 93.81 93 ASN A N 1
ATOM 742 C CA . ASN A 1 93 ? 9.162 10.564 7.463 1.00 93.81 93 ASN A CA 1
ATOM 743 C C . ASN A 1 93 ? 9.755 10.576 6.046 1.00 93.81 93 ASN A C 1
ATOM 745 O O . ASN A 1 93 ? 9.948 11.646 5.481 1.00 93.81 93 ASN A O 1
ATOM 749 N N . ILE A 1 94 ? 10.044 9.411 5.459 1.00 94.81 94 ILE A N 1
ATOM 750 C CA . ILE A 1 94 ? 10.566 9.316 4.086 1.00 94.81 94 ILE A CA 1
ATOM 751 C C . ILE A 1 94 ? 9.544 9.864 3.082 1.00 94.81 94 ILE A C 1
ATOM 753 O O . ILE A 1 94 ? 9.904 10.673 2.226 1.00 94.81 94 ILE A O 1
ATOM 757 N N . VAL A 1 95 ? 8.279 9.453 3.200 1.00 93.56 95 VAL A N 1
ATOM 758 C CA . VAL A 1 95 ? 7.186 9.887 2.320 1.00 93.56 95 VAL A CA 1
ATOM 759 C C . VAL A 1 95 ? 7.001 11.401 2.400 1.00 93.56 95 VAL A C 1
ATOM 761 O O . VAL A 1 95 ? 7.029 12.067 1.368 1.00 93.56 95 VAL A O 1
ATOM 764 N N . ASN A 1 96 ? 6.914 11.956 3.611 1.00 89.81 96 ASN A N 1
ATOM 765 C CA . ASN A 1 96 ? 6.699 13.393 3.813 1.00 89.81 96 ASN A CA 1
ATOM 766 C C . ASN A 1 96 ? 7.927 14.255 3.464 1.00 89.81 96 ASN A C 1
ATOM 768 O O . ASN A 1 96 ? 7.794 15.457 3.253 1.00 89.81 96 ASN A O 1
ATOM 772 N N . ASN A 1 97 ? 9.114 13.652 3.338 1.00 90.69 97 ASN A N 1
ATOM 773 C CA . ASN A 1 97 ? 10.312 14.323 2.827 1.00 90.69 97 ASN A CA 1
ATOM 774 C C . ASN A 1 97 ? 10.406 14.318 1.289 1.00 90.69 97 ASN A C 1
ATOM 776 O O . ASN A 1 97 ? 11.331 14.910 0.730 1.00 90.69 97 ASN A O 1
ATOM 780 N N . CYS A 1 98 ? 9.482 13.668 0.578 1.00 88.94 98 CYS A N 1
ATOM 781 C CA . CYS A 1 98 ? 9.423 13.756 -0.877 1.00 88.94 98 CYS A CA 1
ATOM 782 C C . CYS A 1 98 ? 8.686 15.042 -1.280 1.00 88.94 98 CYS A C 1
ATOM 784 O O . CYS A 1 98 ? 7.474 15.152 -1.129 1.00 88.94 98 CYS A O 1
ATOM 786 N N . HIS A 1 99 ? 9.407 16.018 -1.837 1.00 75.88 99 HIS A N 1
ATOM 787 C CA . HIS A 1 99 ? 8.887 17.359 -2.159 1.00 75.88 99 HIS A CA 1
ATOM 788 C C . HIS A 1 99 ? 7.726 17.398 -3.169 1.00 75.88 99 HIS A C 1
ATOM 790 O O . HIS A 1 99 ? 7.126 18.448 -3.373 1.00 75.88 99 HIS A O 1
ATOM 796 N N . THR A 1 100 ? 7.442 16.278 -3.830 1.00 78.00 100 THR A N 1
ATOM 797 C CA . THR A 1 100 ? 6.417 16.146 -4.876 1.00 78.00 100 THR A CA 1
ATOM 798 C C . THR A 1 100 ? 5.309 15.174 -4.488 1.00 78.00 100 THR A C 1
ATOM 800 O O . THR A 1 100 ? 4.596 14.685 -5.361 1.00 78.00 100 THR A O 1
ATOM 803 N N . ALA A 1 101 ? 5.175 14.863 -3.193 1.00 69.25 101 ALA A N 1
ATOM 804 C CA . ALA A 1 101 ? 4.183 13.914 -2.721 1.00 69.25 101 ALA A CA 1
ATOM 805 C C . ALA A 1 101 ? 2.771 14.344 -3.165 1.00 69.25 101 ALA A C 1
ATOM 807 O O . ALA A 1 101 ? 2.295 15.400 -2.748 1.00 69.25 101 ALA A O 1
ATOM 808 N N . PRO A 1 102 ? 2.079 13.537 -3.994 1.00 71.00 102 PRO A N 1
ATOM 809 C CA . PRO A 1 102 ? 0.698 13.820 -4.380 1.00 71.00 102 PRO A CA 1
ATOM 810 C C . PRO A 1 102 ? -0.274 13.580 -3.216 1.00 71.00 102 PRO A C 1
ATOM 812 O O . PRO A 1 102 ? -1.461 13.870 -3.326 1.00 71.00 102 PRO A O 1
ATOM 815 N N . VAL A 1 103 ? 0.230 13.011 -2.120 1.00 76.25 103 VAL A N 1
ATOM 816 C CA . VAL A 1 103 ? -0.522 12.592 -0.949 1.00 76.25 103 VAL A CA 1
ATOM 817 C C . VAL A 1 103 ? 0.199 13.050 0.310 1.00 76.25 103 VAL A C 1
ATOM 819 O O . VAL A 1 103 ? 1.387 12.787 0.485 1.00 76.25 103 VAL A O 1
ATOM 822 N N . VAL A 1 104 ? -0.539 13.706 1.202 1.00 78.31 104 VAL A N 1
ATOM 823 C CA . VAL A 1 104 ? -0.104 13.925 2.581 1.00 78.31 104 VAL A CA 1
ATOM 824 C C . VAL A 1 104 ? -0.525 12.694 3.374 1.00 78.31 104 VAL A C 1
ATOM 826 O O . VAL A 1 104 ? -1.695 12.309 3.363 1.00 78.31 104 VAL A O 1
ATOM 829 N N . LEU A 1 105 ? 0.447 12.036 3.996 1.00 84.62 105 LEU A N 1
ATOM 830 C CA . LEU A 1 105 ? 0.238 10.829 4.785 1.00 84.62 105 LEU A CA 1
ATOM 831 C C . LEU A 1 105 ? 0.639 11.126 6.221 1.00 84.62 105 LEU A C 1
ATOM 833 O O . LEU A 1 105 ? 1.829 11.247 6.515 1.00 84.62 105 LEU A O 1
ATOM 837 N N . ASP A 1 106 ? -0.344 11.232 7.112 1.00 91.38 106 ASP A N 1
ATOM 838 C CA . ASP A 1 106 ? -0.069 11.148 8.541 1.00 91.38 106 ASP A CA 1
ATOM 839 C C . ASP A 1 106 ? 0.164 9.685 8.958 1.00 91.38 106 ASP A C 1
ATOM 841 O O . ASP A 1 106 ? -0.085 8.733 8.208 1.00 91.38 106 ASP A O 1
ATOM 845 N N . LEU A 1 107 ? 0.734 9.500 10.148 1.00 92.44 107 LEU A N 1
ATOM 846 C CA . LEU A 1 107 ? 1.123 8.178 10.626 1.00 92.44 107 LEU A CA 1
ATOM 847 C C . LEU A 1 107 ? -0.088 7.280 10.920 1.00 92.44 107 LEU A C 1
ATOM 849 O O . LEU A 1 107 ? 0.016 6.065 10.759 1.00 92.44 107 LEU A O 1
ATOM 853 N N . ASP A 1 108 ? -1.216 7.847 11.339 1.00 92.94 108 ASP A N 1
ATOM 854 C CA . ASP A 1 108 ? -2.409 7.087 11.716 1.00 92.94 108 ASP A CA 1
ATOM 855 C C . ASP A 1 108 ? -3.122 6.560 10.467 1.00 92.94 108 ASP A C 1
ATOM 857 O O . ASP A 1 108 ? -3.452 5.376 10.386 1.00 92.94 108 ASP A O 1
ATOM 861 N N . LEU A 1 109 ? -3.244 7.401 9.441 1.00 90.00 109 LEU A N 1
ATOM 862 C CA . LEU A 1 109 ? -3.712 7.034 8.114 1.00 90.00 109 LEU A CA 1
ATOM 863 C C . LEU A 1 109 ? -2.794 5.987 7.484 1.00 90.00 109 LEU A C 1
ATOM 865 O O . LEU A 1 109 ? -3.277 4.996 6.943 1.00 90.00 109 LEU A O 1
ATOM 869 N N . LEU A 1 110 ? -1.473 6.153 7.586 1.00 93.62 110 LEU A N 1
ATOM 870 C CA . LEU A 1 110 ? -0.535 5.165 7.057 1.00 93.62 110 LEU A CA 1
ATOM 871 C C . LEU A 1 110 ? -0.682 3.801 7.756 1.00 93.62 110 LEU A C 1
ATOM 873 O O . LEU A 1 110 ? -0.655 2.774 7.078 1.00 93.62 110 LEU A O 1
ATOM 877 N N . ASN A 1 111 ? -0.888 3.782 9.080 1.00 95.88 111 ASN A N 1
ATOM 878 C CA . ASN A 1 111 ? -1.200 2.556 9.827 1.00 95.88 111 ASN A CA 1
ATOM 879 C C . ASN A 1 111 ? -2.523 1.934 9.361 1.00 95.88 111 ASN A C 1
ATOM 881 O O . ASN A 1 111 ? -2.587 0.726 9.131 1.00 95.88 111 ASN A O 1
ATOM 885 N N . ALA A 1 112 ? -3.570 2.747 9.206 1.00 94.12 112 ALA A N 1
ATOM 886 C CA . ALA A 1 112 ? -4.886 2.279 8.786 1.00 94.12 112 ALA A CA 1
ATOM 887 C C . ALA A 1 112 ? -4.850 1.663 7.379 1.00 94.12 112 ALA A C 1
ATOM 889 O O . ALA A 1 112 ? -5.404 0.586 7.162 1.00 94.12 112 ALA A O 1
ATOM 890 N N . ILE A 1 113 ? -4.153 2.300 6.433 1.00 93.00 113 ILE A N 1
ATOM 891 C CA . ILE A 1 113 ? -4.030 1.794 5.061 1.00 93.00 113 ILE A CA 1
ATOM 892 C C . ILE A 1 113 ? -3.144 0.546 5.022 1.00 93.00 113 ILE A C 1
ATOM 894 O O . ILE A 1 113 ? -3.479 -0.398 4.309 1.00 93.00 113 ILE A O 1
ATOM 898 N N . GLU A 1 114 ? -2.057 0.485 5.803 1.00 96.69 114 GLU A N 1
ATOM 899 C CA . GLU A 1 114 ? -1.278 -0.753 5.946 1.00 96.69 114 GLU A CA 1
ATOM 900 C C . GLU A 1 114 ? -2.167 -1.906 6.418 1.00 96.69 114 GLU A C 1
ATOM 902 O O . GLU A 1 114 ? -2.179 -2.970 5.797 1.00 96.69 114 GLU A O 1
ATOM 907 N N . HIS A 1 115 ? -2.950 -1.688 7.474 1.00 94.75 115 HIS A N 1
ATOM 908 C CA . HIS A 1 115 ? -3.855 -2.704 7.997 1.00 94.75 115 HIS A CA 1
ATOM 909 C C . HIS A 1 115 ? -4.915 -3.120 6.968 1.00 94.75 115 HIS A C 1
ATOM 911 O O . HIS A 1 115 ? -5.151 -4.312 6.771 1.00 94.75 115 HIS A O 1
ATOM 917 N N . HIS A 1 116 ? -5.502 -2.151 6.264 1.00 92.88 116 HIS A N 1
ATOM 918 C CA . HIS A 1 116 ? -6.466 -2.404 5.198 1.00 92.88 116 HIS A CA 1
ATOM 919 C C . HIS A 1 116 ? -5.868 -3.259 4.073 1.00 92.88 116 HIS A C 1
ATOM 921 O O . HIS A 1 116 ? -6.477 -4.247 3.673 1.00 92.88 116 HIS A O 1
ATOM 927 N N . VAL A 1 117 ? -4.664 -2.930 3.593 1.00 94.88 117 VAL A N 1
ATOM 928 C CA . VAL A 1 117 ? -3.986 -3.695 2.534 1.00 94.88 117 VAL A CA 1
ATOM 929 C C . VAL A 1 117 ? -3.638 -5.106 3.003 1.00 94.88 117 VAL A C 1
ATOM 931 O O . VAL A 1 117 ? -3.822 -6.056 2.248 1.00 94.88 117 VAL A O 1
ATOM 934 N N . LEU A 1 118 ? -3.171 -5.268 4.243 1.00 96.19 118 LEU A N 1
ATOM 935 C CA . LEU A 1 118 ? -2.894 -6.588 4.812 1.00 96.19 118 LEU A CA 1
ATOM 936 C C . LEU A 1 118 ? -4.153 -7.459 4.858 1.00 96.19 118 LEU A C 1
ATOM 938 O O . LEU A 1 118 ? -4.106 -8.610 4.431 1.00 96.19 118 LEU A O 1
ATOM 942 N N . SER A 1 119 ? -5.270 -6.893 5.316 1.00 94.44 119 SER A N 1
ATOM 943 C CA . SER A 1 119 ? -6.568 -7.571 5.343 1.00 94.44 119 SER A CA 1
ATOM 944 C C . SER A 1 119 ? -7.063 -7.912 3.931 1.00 94.44 119 SER A C 1
ATOM 946 O O . SER A 1 119 ? -7.453 -9.046 3.667 1.00 94.44 119 SER A O 1
ATOM 948 N N . ALA A 1 120 ? -6.942 -6.983 2.978 1.00 92.81 120 ALA A N 1
ATOM 949 C CA . ALA A 1 120 ? -7.316 -7.207 1.579 1.00 92.81 120 ALA A CA 1
ATOM 950 C C . ALA A 1 120 ? -6.468 -8.292 0.885 1.00 92.81 120 ALA A C 1
ATOM 952 O O . ALA A 1 120 ? -6.926 -8.928 -0.064 1.00 92.81 120 ALA A O 1
ATOM 953 N N . LEU A 1 121 ? -5.239 -8.518 1.355 1.00 94.06 121 LEU A N 1
ATOM 954 C CA . LEU A 1 121 ? -4.363 -9.601 0.902 1.00 94.06 121 LEU A CA 1
ATOM 955 C C . LEU A 1 121 ? -4.574 -10.915 1.670 1.00 94.06 121 LEU A C 1
ATOM 957 O O . LEU A 1 121 ? -3.825 -11.863 1.427 1.00 94.06 121 LEU A O 1
ATOM 961 N N . ASP A 1 122 ? -5.540 -10.968 2.593 1.00 94.94 122 ASP A N 1
ATOM 962 C CA . ASP A 1 122 ? -5.759 -12.078 3.531 1.00 94.94 122 ASP A CA 1
ATOM 963 C C . ASP A 1 122 ? -4.472 -12.460 4.285 1.00 94.94 122 ASP A C 1
ATOM 965 O O . ASP A 1 122 ? -4.160 -13.625 4.519 1.00 94.94 122 ASP A O 1
ATOM 969 N N . TYR A 1 123 ? -3.643 -11.449 4.576 1.00 95.44 123 TYR A N 1
ATOM 970 C CA . TYR A 1 123 ? -2.303 -11.583 5.151 1.00 95.44 123 TYR A CA 1
ATOM 971 C C . TYR A 1 123 ? -1.347 -12.514 4.368 1.00 95.44 123 TYR A C 1
ATOM 973 O O . TYR A 1 123 ? -0.248 -12.814 4.844 1.00 95.44 123 TYR A O 1
ATOM 981 N N . ASP A 1 124 ? -1.694 -12.927 3.143 1.00 95.69 124 ASP A N 1
ATOM 982 C CA . ASP A 1 124 ? -0.835 -13.726 2.270 1.00 95.69 124 ASP A CA 1
ATOM 983 C C . ASP A 1 124 ? 0.172 -12.826 1.543 1.00 95.69 124 ASP A C 1
ATOM 985 O O . ASP A 1 124 ? -0.010 -12.403 0.396 1.00 95.69 124 ASP A O 1
ATOM 989 N N . LEU A 1 125 ? 1.274 -12.551 2.235 1.00 96.62 125 LEU A N 1
ATOM 990 C CA . LEU A 1 125 ? 2.432 -11.827 1.706 1.00 96.62 125 LEU A CA 1
ATOM 991 C C . LEU A 1 125 ? 3.445 -12.756 1.011 1.00 96.62 125 LEU A C 1
ATOM 993 O O . LEU A 1 125 ? 4.546 -12.340 0.649 1.00 96.62 125 LEU A O 1
ATOM 997 N N . GLY A 1 126 ? 3.107 -14.037 0.827 1.00 95.44 126 GLY A N 1
ATOM 998 C CA . GLY A 1 126 ? 3.988 -15.006 0.194 1.00 95.44 126 GLY A CA 1
ATOM 999 C C . GLY A 1 126 ? 4.181 -14.722 -1.297 1.00 95.44 126 GLY A C 1
ATOM 1000 O O . GLY A 1 126 ? 3.260 -14.870 -2.095 1.00 95.44 126 GLY A O 1
ATOM 1001 N N . PHE A 1 127 ? 5.412 -14.410 -1.709 1.00 95.62 127 PHE A N 1
ATOM 1002 C CA . PHE A 1 127 ? 5.759 -14.178 -3.121 1.00 95.62 127 PHE A CA 1
ATOM 1003 C C . PHE A 1 127 ? 6.477 -15.369 -3.789 1.00 95.62 127 PHE A C 1
ATOM 1005 O O . PHE A 1 127 ? 6.876 -15.291 -4.945 1.00 95.62 127 PHE A O 1
ATOM 1012 N N . HIS A 1 128 ? 6.599 -16.513 -3.109 1.00 93.75 128 HIS A N 1
ATOM 1013 C CA . HIS A 1 128 ? 7.250 -17.722 -3.645 1.00 93.75 128 HIS A CA 1
ATOM 1014 C C . HIS A 1 128 ? 6.524 -18.333 -4.859 1.00 93.75 128 HIS A C 1
ATOM 1016 O O . HIS A 1 128 ? 7.139 -19.042 -5.651 1.00 93.75 128 HIS A O 1
ATOM 1022 N N . LYS A 1 129 ? 5.222 -18.058 -5.023 1.00 93.69 129 LYS A N 1
ATOM 1023 C CA . LYS A 1 129 ? 4.425 -18.502 -6.182 1.00 93.69 129 LYS A CA 1
ATOM 1024 C C . LYS A 1 129 ? 4.588 -17.587 -7.398 1.00 93.69 129 LYS A C 1
ATOM 1026 O O . LYS A 1 129 ? 4.334 -18.027 -8.515 1.00 93.69 129 LYS A O 1
ATOM 1031 N N . MET A 1 130 ? 5.068 -16.356 -7.198 1.00 96.19 130 MET A N 1
ATOM 1032 C CA . MET A 1 130 ? 5.184 -15.330 -8.238 1.00 96.19 130 MET A CA 1
ATOM 1033 C C . MET A 1 130 ? 5.963 -15.800 -9.480 1.00 96.19 130 MET A C 1
ATOM 1035 O O . MET A 1 130 ? 5.492 -15.541 -10.584 1.00 96.19 130 MET A O 1
ATOM 1039 N N . PRO A 1 131 ? 7.093 -16.539 -9.397 1.00 95.38 131 PRO A N 1
ATOM 1040 C CA . PRO A 1 131 ? 7.788 -17.047 -10.589 1.00 95.38 131 PRO A CA 1
ATOM 1041 C C . PRO A 1 131 ? 6.944 -17.924 -11.526 1.00 95.38 131 PRO A C 1
ATOM 1043 O O . PRO A 1 131 ? 7.261 -18.033 -12.719 1.00 95.38 131 PRO A O 1
ATOM 1046 N N . HIS A 1 132 ? 5.895 -18.546 -10.983 1.00 95.50 132 HIS A N 1
ATOM 1047 C CA . HIS A 1 132 ? 5.000 -19.480 -11.662 1.00 95.50 132 HIS A CA 1
ATOM 1048 C C . HIS A 1 132 ? 3.587 -18.916 -11.874 1.00 95.50 132 HIS A C 1
ATOM 1050 O O . HIS A 1 132 ? 2.749 -19.605 -12.453 1.00 95.50 132 HIS A O 1
ATOM 1056 N N . ASP A 1 133 ? 3.322 -17.683 -11.439 1.00 96.75 133 ASP A N 1
ATOM 1057 C CA . ASP A 1 133 ? 2.042 -17.008 -11.647 1.00 96.75 133 ASP A CA 1
ATOM 1058 C C . ASP A 1 133 ? 1.974 -16.442 -13.074 1.00 96.75 133 ASP A C 1
ATOM 1060 O O . ASP A 1 133 ? 2.486 -15.361 -13.376 1.00 96.75 133 ASP A O 1
ATOM 1064 N N . TYR A 1 134 ? 1.395 -17.226 -13.985 1.00 96.50 134 TYR A N 1
ATOM 1065 C CA . TYR A 1 134 ? 1.283 -16.860 -15.397 1.00 96.50 134 TYR A CA 1
ATOM 1066 C C . TYR A 1 134 ? 0.438 -15.606 -15.613 1.00 96.50 134 TYR A C 1
ATOM 1068 O O . TYR A 1 134 ? 0.779 -14.811 -16.488 1.00 96.50 134 TYR A O 1
ATOM 1076 N N . ASP A 1 135 ? -0.613 -15.411 -14.820 1.00 96.38 135 ASP A N 1
ATOM 1077 C CA . ASP A 1 135 ? -1.543 -14.295 -14.979 1.00 96.38 135 ASP A CA 1
ATOM 1078 C C . ASP A 1 135 ? -0.878 -12.973 -14.571 1.00 96.38 135 ASP A C 1
ATOM 1080 O O . ASP A 1 135 ? -0.967 -11.982 -15.302 1.00 96.38 135 ASP A O 1
ATOM 1084 N N . PHE A 1 136 ? -0.096 -12.979 -13.485 1.00 96.25 136 PHE A N 1
ATOM 1085 C CA . PHE A 1 136 ? 0.729 -11.836 -13.087 1.00 96.25 136 PHE A CA 1
ATOM 1086 C C . PHE A 1 136 ? 1.732 -11.435 -14.178 1.00 96.25 136 PHE A C 1
ATOM 1088 O O . PHE A 1 136 ? 1.830 -10.263 -14.563 1.00 96.25 136 PHE A O 1
ATOM 1095 N N . TRP A 1 137 ? 2.488 -12.402 -14.711 1.00 96.62 137 TRP A N 1
ATOM 1096 C CA . TRP A 1 137 ? 3.467 -12.102 -15.758 1.00 96.62 137 TRP A CA 1
ATOM 1097 C C . TRP A 1 137 ? 2.789 -11.687 -17.061 1.00 96.62 137 TRP A C 1
ATOM 1099 O O . TRP A 1 137 ? 3.300 -10.800 -17.743 1.00 96.62 137 TRP A O 1
ATOM 1109 N N . HIS A 1 138 ? 1.636 -12.268 -17.398 1.00 95.56 138 HIS A N 1
ATOM 1110 C CA . HIS A 1 138 ? 0.847 -11.860 -18.556 1.00 95.56 138 HIS A CA 1
ATOM 1111 C C . HIS A 1 138 ? 0.381 -10.404 -18.434 1.00 95.56 138 HIS A C 1
ATOM 1113 O O . HIS A 1 138 ? 0.542 -9.637 -19.384 1.00 95.56 138 HIS A O 1
ATOM 1119 N N . ALA A 1 139 ? -0.077 -9.988 -17.248 1.00 94.06 139 ALA A N 1
ATOM 1120 C CA . ALA A 1 139 ? -0.399 -8.591 -16.965 1.00 94.06 139 ALA A CA 1
ATOM 1121 C C . ALA A 1 139 ? 0.826 -7.670 -17.129 1.00 94.06 139 ALA A C 1
ATOM 1123 O O . ALA A 1 139 ? 0.711 -6.577 -17.680 1.00 94.06 139 ALA A O 1
ATOM 1124 N N . CYS A 1 140 ? 2.025 -8.124 -16.746 1.00 94.50 140 CYS A N 1
ATOM 1125 C CA . CYS A 1 140 ? 3.258 -7.374 -17.007 1.00 94.50 140 CYS A CA 1
ATOM 1126 C C . CYS A 1 140 ? 3.558 -7.241 -18.513 1.00 94.50 140 CYS A C 1
ATOM 1128 O O . CYS A 1 140 ? 3.923 -6.156 -18.968 1.00 94.50 140 CYS A O 1
ATOM 1130 N N . TYR A 1 141 ? 3.403 -8.317 -19.296 1.00 94.88 141 TYR A N 1
ATOM 1131 C CA . TYR A 1 141 ? 3.625 -8.307 -20.752 1.00 94.88 141 TYR A CA 1
ATOM 1132 C C . TYR A 1 141 ? 2.620 -7.439 -21.515 1.00 94.88 141 TYR A C 1
ATOM 1134 O O . TYR A 1 141 ? 2.946 -6.955 -22.597 1.00 94.88 141 TYR A O 1
ATOM 1142 N N . ALA A 1 142 ? 1.426 -7.214 -20.963 1.00 92.69 142 ALA A N 1
ATOM 1143 C CA . ALA A 1 142 ? 0.448 -6.301 -21.549 1.00 92.69 142 ALA A CA 1
ATOM 1144 C C . ALA A 1 142 ? 0.917 -4.832 -21.522 1.00 92.69 142 ALA A C 1
ATOM 1146 O O . ALA A 1 142 ? 0.500 -4.041 -22.366 1.00 92.69 142 ALA A O 1
ATOM 1147 N N . THR A 1 143 ? 1.809 -4.483 -20.589 1.00 89.44 143 THR A N 1
ATOM 1148 C CA . THR A 1 143 ? 2.194 -3.089 -20.304 1.00 89.44 143 THR A CA 1
ATOM 1149 C C . THR A 1 143 ? 3.668 -2.798 -20.585 1.00 89.44 143 THR A C 1
ATOM 1151 O O . THR A 1 143 ? 4.031 -1.658 -20.873 1.00 89.44 143 THR A O 1
ATOM 1154 N N . ALA A 1 144 ? 4.540 -3.808 -20.547 1.00 92.50 144 ALA A N 1
ATOM 1155 C CA . ALA A 1 144 ? 5.975 -3.653 -20.759 1.00 92.50 144 ALA A CA 1
ATOM 1156 C C . ALA A 1 144 ? 6.515 -4.579 -21.857 1.00 92.50 144 ALA A C 1
ATOM 1158 O O . ALA A 1 144 ? 6.022 -5.679 -22.094 1.00 92.50 144 ALA A O 1
ATOM 1159 N N . ALA A 1 145 ? 7.593 -4.138 -22.512 1.00 93.94 145 ALA A N 1
ATOM 1160 C CA . ALA A 1 145 ? 8.229 -4.901 -23.579 1.00 93.94 145 ALA A CA 1
ATOM 1161 C C . ALA A 1 145 ? 8.805 -6.243 -23.066 1.00 93.94 145 ALA A C 1
ATOM 1163 O O . ALA A 1 145 ? 9.318 -6.293 -21.942 1.00 93.94 145 ALA A O 1
ATOM 1164 N N . PRO A 1 146 ? 8.814 -7.322 -23.875 1.00 95.06 146 PRO A N 1
ATOM 1165 C CA . PRO A 1 146 ? 9.171 -8.660 -23.397 1.00 95.06 146 PRO A CA 1
ATOM 1166 C C . PRO A 1 146 ? 10.545 -8.772 -22.725 1.00 95.06 146 PRO A C 1
ATOM 1168 O O . PRO A 1 146 ? 10.695 -9.449 -21.711 1.00 95.06 146 PRO A O 1
ATOM 1171 N N . GLN A 1 147 ? 11.544 -8.059 -23.243 1.00 94.06 147 GLN A N 1
ATOM 1172 C CA . GLN A 1 147 ? 12.897 -8.005 -22.687 1.00 94.06 147 GLN A CA 1
ATOM 1173 C C . GLN A 1 147 ? 12.950 -7.376 -21.287 1.00 94.06 147 GLN A C 1
ATOM 1175 O O . GLN A 1 147 ? 13.794 -7.743 -20.471 1.00 94.06 147 GLN A O 1
ATOM 1180 N N . VAL A 1 148 ? 12.044 -6.438 -20.995 1.00 92.19 148 VAL A N 1
ATOM 1181 C CA . VAL A 1 148 ? 11.921 -5.818 -19.673 1.00 92.19 148 VAL A CA 1
ATOM 1182 C C . VAL A 1 148 ? 11.318 -6.818 -18.701 1.00 92.19 148 VAL A C 1
ATOM 1184 O O . VAL A 1 148 ? 11.883 -7.040 -17.635 1.00 92.19 148 VAL A O 1
ATOM 1187 N N . VAL A 1 149 ? 10.214 -7.462 -19.082 1.00 94.44 149 VAL A N 1
ATOM 1188 C CA . VAL A 1 149 ? 9.543 -8.454 -18.233 1.00 94.44 149 VAL A CA 1
ATOM 1189 C C . VAL A 1 149 ? 10.466 -9.641 -17.949 1.00 94.44 149 VAL A C 1
ATOM 1191 O O . VAL A 1 149 ? 10.559 -10.079 -16.805 1.00 94.44 149 VAL A O 1
ATOM 1194 N N . ALA A 1 150 ? 11.237 -10.100 -18.940 1.00 93.81 150 ALA A N 1
ATOM 1195 C CA . ALA A 1 150 ? 12.263 -11.124 -18.747 1.00 93.81 150 ALA A CA 1
ATOM 1196 C C . ALA A 1 150 ? 13.325 -10.699 -17.718 1.00 93.81 150 ALA A C 1
ATOM 1198 O O . ALA A 1 150 ? 13.689 -11.490 -16.847 1.00 93.81 150 ALA A O 1
ATOM 1199 N N . LYS A 1 151 ? 13.777 -9.436 -17.765 1.00 93.50 151 LYS A N 1
ATOM 1200 C CA . LYS A 1 151 ? 14.700 -8.877 -16.767 1.00 93.50 151 LYS A CA 1
ATOM 1201 C C . LYS A 1 151 ? 14.074 -8.852 -15.370 1.00 93.50 151 LYS A C 1
ATOM 1203 O O . LYS A 1 151 ? 14.737 -9.265 -14.428 1.00 93.50 151 LYS A O 1
ATOM 1208 N N . LEU A 1 152 ? 12.822 -8.404 -15.232 1.00 94.38 152 LEU A N 1
ATOM 1209 C CA . LEU A 1 152 ? 12.109 -8.387 -13.945 1.00 94.38 152 LEU A CA 1
ATOM 1210 C C . LEU A 1 152 ? 11.947 -9.798 -13.373 1.00 94.38 152 LEU A C 1
ATOM 1212 O O . LEU A 1 152 ? 12.201 -10.019 -12.193 1.00 94.38 152 LEU A O 1
ATOM 1216 N N . ARG A 1 153 ? 11.595 -10.770 -14.219 1.00 94.94 153 ARG A N 1
ATOM 1217 C CA . ARG A 1 153 ? 11.480 -12.176 -13.826 1.00 94.94 153 ARG A CA 1
ATOM 1218 C C . ARG A 1 153 ? 12.810 -12.742 -13.334 1.00 94.94 153 ARG A C 1
ATOM 1220 O O . ARG A 1 153 ? 12.836 -13.434 -12.322 1.00 94.94 153 ARG A O 1
ATOM 1227 N N . GLY A 1 154 ? 13.914 -12.393 -13.994 1.00 94.44 154 GLY A N 1
ATOM 1228 C CA . GLY A 1 154 ? 15.261 -12.782 -13.569 1.00 94.44 154 GLY A CA 1
ATOM 1229 C C . GLY A 1 154 ? 15.678 -12.243 -12.194 1.00 94.44 154 GLY A C 1
ATOM 1230 O O . GLY A 1 154 ? 16.577 -12.807 -11.585 1.00 94.44 154 GLY A O 1
ATOM 1231 N N . LEU A 1 155 ? 15.029 -11.192 -11.675 1.00 93.19 155 LEU A N 1
ATOM 1232 C CA . LEU A 1 155 ? 15.316 -10.656 -10.335 1.00 93.19 155 LEU A CA 1
ATOM 1233 C C . LEU A 1 155 ? 14.728 -11.507 -9.202 1.00 93.19 155 LEU A C 1
ATOM 1235 O O . LEU A 1 155 ? 15.213 -11.435 -8.079 1.00 93.19 155 LEU A O 1
ATOM 1239 N N . VAL A 1 156 ? 13.670 -12.270 -9.482 1.00 92.50 156 VAL A N 1
ATOM 1240 C CA . VAL A 1 156 ? 12.887 -12.996 -8.463 1.00 92.50 156 VAL A CA 1
ATOM 1241 C C . VAL A 1 156 ? 12.990 -14.510 -8.592 1.00 92.50 156 VAL A C 1
ATOM 1243 O O . VAL A 1 156 ? 12.683 -15.240 -7.653 1.00 92.50 156 VAL A O 1
ATOM 1246 N N . VAL A 1 157 ? 13.444 -14.998 -9.744 1.00 87.31 157 VAL A N 1
ATOM 1247 C CA . VAL A 1 157 ? 13.852 -16.389 -9.903 1.00 87.31 157 VAL A CA 1
ATOM 1248 C C . VAL A 1 157 ? 15.254 -16.507 -9.323 1.00 87.31 157 VAL A C 1
ATOM 1250 O O . VAL A 1 157 ? 16.244 -16.234 -9.997 1.00 87.31 157 VAL A O 1
ATOM 1253 N N . SER A 1 158 ? 15.352 -16.918 -8.060 1.00 65.50 158 SER A N 1
ATOM 1254 C CA . SER A 1 158 ? 16.587 -17.530 -7.581 1.00 65.50 158 SER A CA 1
ATOM 1255 C C . SER A 1 158 ? 16.733 -18.841 -8.342 1.00 65.50 158 SER A C 1
ATOM 1257 O O . SER A 1 158 ? 16.141 -19.848 -7.958 1.00 65.50 158 SER A O 1
ATOM 1259 N N . GLU A 1 159 ? 17.445 -18.828 -9.469 1.00 52.12 159 GLU A N 1
ATOM 1260 C CA . GLU A 1 159 ? 17.876 -20.079 -10.078 1.00 52.12 159 GLU A CA 1
ATOM 1261 C C . GLU A 1 159 ? 18.645 -20.825 -8.982 1.00 52.12 159 GLU A C 1
ATOM 1263 O O . GLU A 1 159 ? 19.608 -20.265 -8.442 1.00 52.12 159 GLU A O 1
ATOM 1268 N N . PRO A 1 160 ? 18.212 -22.029 -8.563 1.00 53.25 160 PRO A N 1
ATOM 1269 C CA . PRO A 1 160 ? 19.046 -22.832 -7.695 1.00 53.25 160 PRO A CA 1
ATOM 1270 C C . PRO A 1 160 ? 20.342 -23.011 -8.468 1.00 53.25 160 PRO A C 1
ATOM 1272 O O . PRO A 1 160 ? 20.330 -23.598 -9.553 1.00 53.25 160 PRO A O 1
ATOM 1275 N N . ALA A 1 161 ? 21.430 -22.427 -7.953 1.00 50.56 161 ALA A N 1
ATOM 1276 C CA . ALA A 1 161 ? 22.734 -22.586 -8.563 1.00 50.56 161 ALA A CA 1
ATOM 1277 C C . ALA A 1 161 ? 22.891 -24.087 -8.832 1.00 50.56 161 ALA A C 1
ATOM 1279 O O . ALA A 1 161 ? 22.665 -24.873 -7.899 1.00 50.56 161 ALA A O 1
ATOM 1280 N N . PRO A 1 162 ? 23.173 -24.506 -10.084 1.00 57.34 162 PRO A N 1
ATOM 1281 C CA . PRO A 1 162 ? 23.389 -25.915 -10.364 1.00 57.34 162 PRO A CA 1
ATOM 1282 C C . PRO A 1 162 ? 24.384 -26.404 -9.318 1.00 57.34 162 PRO A C 1
ATOM 1284 O O . PRO A 1 162 ? 25.329 -25.656 -9.036 1.00 57.34 162 PRO A O 1
ATOM 1287 N N . PRO A 1 163 ? 24.147 -27.566 -8.679 1.00 59.03 163 PRO A N 1
ATOM 1288 C CA . PRO A 1 163 ? 25.015 -28.047 -7.620 1.00 59.03 163 PRO A CA 1
ATOM 1289 C C . PRO A 1 163 ? 26.425 -27.991 -8.177 1.00 59.03 163 PRO A C 1
ATOM 1291 O O . PRO A 1 163 ? 26.751 -28.719 -9.117 1.00 59.03 163 PRO A O 1
ATOM 1294 N N . VAL A 1 164 ? 27.219 -27.040 -7.678 1.00 59.28 164 VAL A N 1
ATOM 1295 C CA . VAL A 1 164 ? 28.609 -26.920 -8.077 1.00 59.28 164 VAL A CA 1
ATOM 1296 C C . VAL A 1 164 ? 29.176 -28.248 -7.640 1.00 59.28 164 VAL A C 1
ATOM 1298 O O . VAL A 1 164 ? 29.243 -28.519 -6.441 1.00 59.28 164 VAL A O 1
ATOM 1301 N N . ALA A 1 165 ? 29.450 -29.122 -8.608 1.00 60.75 165 ALA A N 1
ATOM 1302 C CA . ALA A 1 165 ? 30.124 -30.370 -8.351 1.00 60.75 165 ALA A CA 1
ATOM 1303 C C . ALA A 1 165 ? 31.432 -29.955 -7.693 1.00 60.75 165 ALA A C 1
ATOM 1305 O O . ALA A 1 165 ? 32.327 -29.426 -8.353 1.00 60.75 165 ALA A O 1
ATOM 1306 N N . VAL A 1 166 ? 31.484 -30.078 -6.367 1.00 59.72 166 VAL A N 1
ATOM 1307 C CA . VAL A 1 166 ? 32.692 -29.845 -5.598 1.00 59.72 166 VAL A CA 1
ATOM 1308 C C . VAL A 1 166 ? 33.645 -30.896 -6.128 1.00 59.72 166 VAL A C 1
ATOM 1310 O O . VAL A 1 166 ? 33.519 -32.077 -5.803 1.00 59.72 166 VAL A O 1
ATOM 1313 N N . ALA A 1 167 ? 34.530 -30.487 -7.039 1.00 62.56 167 ALA A N 1
ATOM 1314 C CA . ALA A 1 167 ? 35.624 -31.330 -7.463 1.00 62.56 167 ALA A CA 1
ATOM 1315 C C . ALA A 1 167 ? 36.310 -31.796 -6.171 1.00 62.56 167 ALA A C 1
ATOM 1317 O O . ALA A 1 167 ? 36.564 -30.952 -5.303 1.00 62.56 167 ALA A O 1
ATOM 1318 N N . PRO A 1 168 ? 36.534 -33.108 -5.983 1.00 61.19 168 PRO A N 1
ATOM 1319 C CA . PRO A 1 168 ? 37.170 -33.606 -4.777 1.00 61.19 168 PRO A CA 1
ATOM 1320 C C . PRO A 1 168 ? 38.479 -32.844 -4.602 1.00 61.19 168 PRO A C 1
ATOM 1322 O O . PRO A 1 168 ? 39.339 -32.865 -5.485 1.00 61.19 168 PRO A O 1
ATOM 1325 N N . ALA A 1 169 ? 38.583 -32.103 -3.498 1.00 58.97 169 ALA A N 1
ATOM 1326 C CA . ALA A 1 169 ? 39.784 -31.356 -3.187 1.00 58.97 169 ALA A CA 1
ATOM 1327 C C . ALA A 1 169 ? 40.972 -32.334 -3.227 1.00 58.97 169 ALA A C 1
ATOM 1329 O O . ALA A 1 169 ? 40.875 -33.416 -2.636 1.00 58.97 169 ALA A O 1
ATOM 1330 N N . PRO A 1 170 ? 42.073 -32.011 -3.928 1.00 61.25 170 PRO A N 1
ATOM 1331 C CA . PRO A 1 170 ? 43.267 -32.833 -3.864 1.00 61.25 170 PRO A CA 1
ATOM 1332 C C . PRO A 1 170 ? 43.699 -32.925 -2.401 1.00 61.25 170 PRO A C 1
ATOM 1334 O O . PRO A 1 170 ? 43.901 -31.914 -1.731 1.00 61.25 170 PRO A O 1
ATOM 1337 N N . ILE A 1 171 ? 43.791 -34.157 -1.902 1.00 58.47 171 ILE A N 1
ATOM 1338 C CA . ILE A 1 171 ? 44.272 -34.471 -0.560 1.00 58.47 171 ILE A CA 1
ATOM 1339 C C . ILE A 1 171 ? 45.757 -34.100 -0.523 1.00 58.47 171 ILE A C 1
ATOM 1341 O O . ILE A 1 171 ? 46.625 -34.912 -0.838 1.00 58.47 171 ILE A O 1
ATOM 1345 N N . THR A 1 172 ? 46.067 -32.852 -0.190 1.00 59.88 172 THR A N 1
ATOM 1346 C CA . THR A 1 172 ? 47.425 -32.450 0.176 1.00 59.88 172 THR A CA 1
ATOM 1347 C C . THR A 1 172 ? 47.660 -32.785 1.650 1.00 59.88 172 THR A C 1
ATOM 1349 O O . THR A 1 172 ? 46.852 -32.381 2.491 1.00 59.88 172 THR A O 1
ATOM 1352 N N . PRO A 1 173 ? 48.737 -33.514 1.996 1.00 61.94 173 PRO A N 1
ATOM 1353 C CA . PRO A 1 173 ? 49.077 -33.804 3.385 1.00 61.94 173 PRO A CA 1
ATOM 1354 C C . PRO A 1 173 ? 49.422 -32.515 4.155 1.00 61.94 173 PRO A C 1
ATOM 1356 O O . PRO A 1 173 ? 49.922 -31.557 3.557 1.00 61.94 173 PRO A O 1
ATOM 1359 N N . PRO A 1 174 ? 49.174 -32.467 5.477 1.00 54.06 174 PRO A N 1
ATOM 1360 C CA . PRO A 1 174 ? 49.357 -31.257 6.262 1.00 54.06 174 PRO A CA 1
ATOM 1361 C C . PRO A 1 174 ? 50.850 -30.992 6.471 1.00 54.06 174 PRO A C 1
ATOM 1363 O O . PRO A 1 174 ? 51.537 -31.720 7.187 1.00 54.06 174 PRO A O 1
ATOM 1366 N N . LEU A 1 175 ? 51.353 -29.921 5.861 1.00 50.28 175 LEU A N 1
ATOM 1367 C CA . LEU A 1 175 ? 52.629 -29.321 6.229 1.00 50.28 175 LEU A CA 1
ATOM 1368 C C . LEU A 1 175 ? 52.393 -28.418 7.443 1.00 50.28 175 LEU A C 1
ATOM 1370 O O . LEU A 1 175 ? 51.719 -27.393 7.360 1.00 50.28 175 LEU A O 1
ATOM 1374 N N . LEU A 1 176 ? 52.936 -28.842 8.584 1.00 56.12 176 LEU A N 1
ATOM 1375 C CA . LEU A 1 176 ? 53.020 -28.063 9.814 1.00 56.12 176 LEU A CA 1
ATOM 1376 C C . LEU A 1 176 ? 53.717 -26.726 9.527 1.00 56.12 176 LEU A C 1
ATOM 1378 O O . LEU A 1 176 ? 54.875 -26.692 9.117 1.00 56.12 176 LEU A O 1
ATOM 1382 N N . SER A 1 177 ? 53.018 -25.621 9.765 1.00 52.72 177 SER A N 1
ATOM 1383 C CA . SER A 1 177 ? 53.617 -24.293 9.893 1.00 52.72 177 SER A CA 1
ATOM 1384 C C . SER A 1 177 ? 53.030 -23.564 11.102 1.00 52.72 177 SER A C 1
ATOM 1386 O O . SER A 1 177 ? 51.901 -23.862 11.502 1.00 52.72 177 SER A O 1
ATOM 1388 N N . PRO A 1 178 ? 53.805 -22.666 11.737 1.00 51.44 178 PRO A N 1
ATOM 1389 C CA . PRO A 1 178 ? 53.534 -22.202 13.087 1.00 51.44 178 PRO A CA 1
ATOM 1390 C C . PRO A 1 178 ? 52.440 -21.135 13.118 1.00 51.44 178 PRO A C 1
ATOM 1392 O O . PRO A 1 178 ? 52.353 -20.270 12.249 1.00 51.44 178 PRO A O 1
ATOM 1395 N N . LEU A 1 179 ? 51.638 -21.205 14.178 1.00 44.06 179 LEU A N 1
ATOM 1396 C CA . LEU A 1 179 ? 50.581 -20.274 14.555 1.00 44.06 179 LEU A CA 1
ATOM 1397 C C . LEU A 1 179 ? 51.076 -18.819 14.618 1.00 44.06 179 LEU A C 1
ATOM 1399 O O . LEU A 1 179 ? 51.935 -18.485 15.432 1.00 44.06 179 LEU A O 1
ATOM 1403 N N . ALA A 1 180 ? 50.437 -17.944 13.842 1.00 48.62 180 ALA A N 1
ATOM 1404 C CA . ALA A 1 180 ? 50.286 -16.534 14.183 1.00 48.62 180 ALA A CA 1
ATOM 1405 C C . ALA A 1 180 ? 48.856 -16.319 14.719 1.00 48.62 180 ALA A C 1
ATOM 1407 O O . ALA A 1 180 ? 47.908 -16.858 14.139 1.00 48.62 180 ALA A O 1
ATOM 1408 N N . PRO A 1 181 ? 48.654 -15.561 15.810 1.00 50.31 181 PRO A N 1
ATOM 1409 C CA . PRO A 1 181 ? 47.320 -15.314 16.335 1.00 50.31 181 PRO A CA 1
ATOM 1410 C C . PRO A 1 181 ? 46.607 -14.252 15.486 1.00 50.31 181 PRO A C 1
ATOM 1412 O O . PRO A 1 181 ? 46.945 -13.070 15.534 1.00 50.31 181 PRO A O 1
ATOM 1415 N N . MET A 1 182 ? 45.591 -14.666 14.723 1.00 37.97 182 MET A N 1
ATOM 1416 C CA . MET A 1 182 ? 44.585 -13.744 14.194 1.00 37.97 182 MET A CA 1
ATOM 1417 C C . MET A 1 182 ? 43.672 -13.299 15.337 1.00 37.97 182 MET A C 1
ATOM 1419 O O . MET A 1 182 ? 42.901 -14.083 15.889 1.00 37.97 182 MET A O 1
ATOM 1423 N N . VAL A 1 183 ? 43.761 -12.016 15.676 1.00 43.41 183 VAL A N 1
ATOM 1424 C CA . VAL A 1 183 ? 42.805 -11.325 16.538 1.00 43.41 183 VAL A CA 1
ATOM 1425 C C . VAL A 1 183 ? 41.506 -11.152 15.750 1.00 43.41 183 VAL A C 1
ATOM 1427 O O . VAL A 1 183 ? 41.412 -10.330 14.843 1.00 43.41 183 VAL A O 1
ATOM 1430 N N . VAL A 1 184 ? 40.513 -11.970 16.088 1.00 54.22 184 VAL A N 1
ATOM 1431 C CA . VAL A 1 184 ? 39.123 -11.826 15.643 1.00 54.22 184 VAL A CA 1
ATOM 1432 C C . VAL A 1 184 ? 38.482 -10.700 16.468 1.00 54.22 184 VAL A C 1
ATOM 1434 O O . VAL A 1 184 ? 38.560 -10.755 17.698 1.00 54.22 184 VAL A O 1
ATOM 1437 N N . PRO A 1 185 ? 37.847 -9.680 15.861 1.00 44.44 185 PRO A N 1
ATOM 1438 C CA . PRO A 1 185 ? 37.062 -8.720 16.627 1.00 44.44 185 PRO A CA 1
ATOM 1439 C C . PRO A 1 185 ? 35.843 -9.439 17.228 1.00 44.44 185 PRO A C 1
ATOM 1441 O O . PRO A 1 185 ? 35.205 -10.237 16.535 1.00 44.44 185 PRO A O 1
ATOM 1444 N N . PRO A 1 186 ? 35.494 -9.202 18.504 1.00 42.19 186 PRO A N 1
ATOM 1445 C CA . PRO A 1 186 ? 34.390 -9.905 19.132 1.00 42.19 186 PRO A CA 1
ATOM 1446 C C . PRO A 1 186 ? 33.081 -9.520 18.441 1.00 42.19 186 PRO A C 1
ATOM 1448 O O . PRO A 1 186 ? 32.647 -8.369 18.486 1.00 42.19 186 PRO A O 1
ATOM 1451 N N . SER A 1 187 ? 32.430 -10.506 17.824 1.00 48.41 187 SER A N 1
ATOM 1452 C CA . SER A 1 187 ? 31.015 -10.428 17.484 1.00 48.41 187 SER A CA 1
ATOM 1453 C C . SER A 1 187 ? 30.255 -10.108 18.767 1.00 48.41 187 SER A C 1
ATOM 1455 O O . SER A 1 187 ? 30.242 -10.930 19.688 1.00 48.41 187 SER A O 1
ATOM 1457 N N . VAL A 1 188 ? 29.660 -8.921 18.855 1.00 43.19 188 VAL A N 1
ATOM 1458 C CA . VAL A 1 188 ? 28.820 -8.547 19.994 1.00 43.19 188 VAL A CA 1
ATOM 1459 C C . VAL A 1 188 ? 27.655 -9.542 20.035 1.00 43.19 188 VAL A C 1
ATOM 1461 O O . VAL A 1 188 ? 26.859 -9.577 19.094 1.00 43.19 188 VAL A O 1
ATOM 1464 N N . PRO A 1 189 ? 27.549 -10.404 21.062 1.00 46.97 189 PRO A N 1
ATOM 1465 C CA . PRO A 1 189 ? 26.435 -11.329 21.139 1.00 46.97 189 PRO A CA 1
ATOM 1466 C C . PRO A 1 189 ? 25.151 -10.529 21.353 1.00 46.97 189 PRO A C 1
ATOM 1468 O O . PRO A 1 189 ? 25.124 -9.574 22.133 1.00 46.97 189 PRO A O 1
ATOM 1471 N N . ALA A 1 190 ? 24.073 -10.934 20.677 1.00 46.50 190 ALA A N 1
ATOM 1472 C CA . ALA A 1 190 ? 22.740 -10.424 20.965 1.00 46.50 190 ALA A CA 1
ATOM 1473 C C . ALA A 1 190 ? 22.494 -10.501 22.481 1.00 46.50 190 ALA A C 1
ATOM 1475 O O . ALA A 1 190 ? 22.645 -11.563 23.090 1.00 46.50 190 ALA A O 1
ATOM 1476 N N . LYS A 1 191 ? 22.146 -9.359 23.083 1.00 49.84 191 LYS A N 1
ATOM 1477 C CA . LYS A 1 191 ? 22.063 -9.150 24.540 1.00 49.84 191 LYS A CA 1
ATOM 1478 C C . LYS A 1 191 ? 21.032 -10.058 25.233 1.00 49.84 191 LYS A C 1
ATOM 1480 O O . LYS A 1 191 ? 21.031 -10.164 26.455 1.00 49.84 191 LYS A O 1
ATOM 1485 N N . TYR A 1 192 ? 20.193 -10.747 24.459 1.00 49.19 192 TYR A N 1
ATOM 1486 C CA . TYR A 1 192 ? 19.143 -11.630 24.945 1.00 49.19 192 TYR A CA 1
ATOM 1487 C C . TYR A 1 192 ? 19.152 -12.937 24.144 1.00 49.19 192 TYR A C 1
ATOM 1489 O O . TYR A 1 192 ? 18.845 -12.956 22.955 1.00 49.19 192 TYR A O 1
ATOM 1497 N N . ARG A 1 193 ? 19.509 -14.045 24.802 1.00 53.06 193 ARG A N 1
ATOM 1498 C CA . ARG A 1 193 ? 19.272 -15.409 24.310 1.00 53.06 193 ARG A CA 1
ATOM 1499 C C . ARG A 1 193 ? 18.246 -16.068 25.229 1.00 53.06 193 ARG A C 1
ATOM 1501 O O . ARG A 1 193 ? 18.473 -16.126 26.436 1.00 53.06 193 ARG A O 1
ATOM 1508 N N . CYS A 1 194 ? 17.139 -16.565 24.676 1.00 60.22 194 CYS A N 1
ATOM 1509 C CA . CYS A 1 194 ? 16.246 -17.460 25.416 1.00 60.22 194 CYS A CA 1
ATOM 1510 C C . CYS A 1 194 ? 16.992 -18.756 25.745 1.00 60.22 194 CYS A C 1
ATOM 1512 O O . CYS A 1 194 ? 17.689 -19.303 24.888 1.00 60.22 194 CYS A O 1
ATOM 1514 N N . LYS A 1 195 ? 16.819 -19.282 26.961 1.00 61.62 195 LYS A N 1
ATOM 1515 C CA . LYS A 1 195 ? 17.406 -20.570 27.374 1.00 61.62 195 LYS A CA 1
ATOM 1516 C C . LYS A 1 195 ? 16.732 -21.788 26.722 1.00 61.62 195 LYS A C 1
ATOM 1518 O O . LYS A 1 195 ? 17.202 -22.901 26.903 1.00 61.62 195 LYS A O 1
ATOM 1523 N N . CYS A 1 196 ? 15.669 -21.571 25.951 1.00 65.81 196 CYS A N 1
ATOM 1524 C CA . CYS A 1 196 ? 14.844 -22.594 25.318 1.00 65.81 196 CYS A CA 1
ATOM 1525 C C . CYS A 1 196 ? 15.425 -23.195 24.018 1.00 65.81 196 CYS A C 1
ATOM 1527 O O . CYS A 1 196 ? 14.848 -24.124 23.470 1.00 65.81 196 CYS A O 1
ATOM 1529 N N . GLY A 1 197 ? 16.548 -22.691 23.488 1.00 58.09 197 GLY A N 1
ATOM 1530 C CA . GLY A 1 197 ? 17.232 -23.288 22.324 1.00 58.09 197 GLY A CA 1
ATOM 1531 C C . GLY A 1 197 ? 16.543 -23.113 20.958 1.00 58.09 197 GLY A C 1
ATOM 1532 O O . GLY A 1 197 ? 17.149 -23.431 19.937 1.00 58.09 197 GLY A O 1
ATOM 1533 N N . VAL A 1 198 ? 15.330 -22.555 20.907 1.00 50.69 198 VAL A N 1
ATOM 1534 C CA . VAL A 1 198 ? 14.591 -22.279 19.663 1.00 50.69 198 VAL A CA 1
ATOM 1535 C C . VAL A 1 198 ? 14.964 -20.896 19.117 1.00 50.69 198 VAL A C 1
ATOM 1537 O O . VAL A 1 198 ? 15.015 -19.912 19.860 1.00 50.69 198 VAL A O 1
ATOM 1540 N N . ARG A 1 199 ? 15.241 -20.797 17.809 1.00 39.28 199 ARG A N 1
ATOM 1541 C CA . ARG A 1 199 ? 15.447 -19.503 17.140 1.00 39.28 199 ARG A CA 1
ATOM 1542 C C . ARG A 1 199 ? 14.090 -18.797 17.038 1.00 39.28 199 ARG A C 1
ATOM 1544 O O . ARG A 1 199 ? 13.174 -19.360 16.456 1.00 39.28 199 ARG A O 1
ATOM 1551 N N . TYR A 1 200 ? 14.010 -17.583 17.588 1.00 49.25 200 TYR A N 1
ATOM 1552 C CA . TYR A 1 200 ? 12.836 -16.692 17.626 1.00 49.25 200 TYR A CA 1
ATOM 1553 C C . TYR A 1 200 ? 11.745 -17.063 18.649 1.00 49.25 200 TYR A C 1
ATOM 1555 O O . TYR A 1 200 ? 10.635 -17.438 18.288 1.00 49.25 200 TYR A O 1
ATOM 1563 N N . CYS A 1 201 ? 12.025 -16.884 19.947 1.00 58.06 201 CYS A N 1
ATOM 1564 C CA . CYS A 1 201 ? 10.954 -16.808 20.946 1.00 58.06 201 CYS A CA 1
ATOM 1565 C C . CYS A 1 201 ? 10.384 -15.376 21.001 1.00 58.06 201 CYS A C 1
ATOM 1567 O O . CYS A 1 201 ? 11.134 -14.400 20.928 1.00 58.06 201 CYS A O 1
ATOM 1569 N N . SER A 1 202 ? 9.066 -15.230 21.142 1.00 62.53 202 SER A N 1
ATOM 1570 C CA . SER A 1 202 ? 8.423 -13.922 21.320 1.00 62.53 202 SER A CA 1
ATOM 1571 C C . SER A 1 202 ? 8.850 -13.259 22.642 1.00 62.53 202 SER A C 1
ATOM 1573 O O . SER A 1 202 ? 9.312 -13.923 23.573 1.00 62.53 202 SER A O 1
ATOM 1575 N N . VAL A 1 203 ? 8.668 -11.938 22.767 1.00 57.09 203 VAL A N 1
ATOM 1576 C CA . VAL A 1 203 ? 8.982 -11.183 24.004 1.00 57.09 203 VAL A CA 1
ATOM 1577 C C . VAL A 1 203 ? 8.178 -11.695 25.212 1.00 57.09 203 VAL A C 1
ATOM 1579 O O . VAL A 1 203 ? 8.644 -11.604 26.347 1.00 57.09 203 VAL A O 1
ATOM 1582 N N . ALA A 1 204 ? 7.005 -12.292 24.978 1.00 56.34 204 ALA A N 1
ATOM 1583 C CA . ALA A 1 204 ? 6.216 -12.961 26.010 1.00 56.34 204 ALA A CA 1
ATOM 1584 C C . ALA A 1 204 ? 6.942 -14.192 26.589 1.00 56.34 204 ALA A C 1
ATOM 1586 O O . ALA A 1 204 ? 7.012 -14.342 27.808 1.00 56.34 204 ALA A O 1
ATOM 1587 N N . CYS A 1 205 ? 7.584 -15.000 25.736 1.00 61.03 205 CYS A N 1
ATOM 1588 C CA . CYS A 1 205 ? 8.385 -16.159 26.146 1.00 61.03 205 CYS A CA 1
ATOM 1589 C C . CYS A 1 205 ? 9.641 -15.761 26.945 1.00 61.03 205 CYS A C 1
ATOM 1591 O O . CYS A 1 205 ? 10.100 -16.516 27.797 1.00 61.03 205 CYS A O 1
ATOM 1593 N N . TYR A 1 206 ? 10.188 -14.562 26.712 1.00 52.53 206 TYR A N 1
ATOM 1594 C CA . TYR A 1 206 ? 11.299 -14.034 27.512 1.00 52.53 206 TYR A CA 1
ATOM 1595 C C . TYR A 1 206 ? 10.877 -13.660 28.946 1.00 52.53 206 TYR A C 1
ATOM 1597 O O . TYR A 1 206 ? 11.697 -13.734 29.860 1.00 52.53 206 TYR A O 1
ATOM 1605 N N . LYS A 1 207 ? 9.616 -13.254 29.155 1.00 60.44 207 LYS A N 1
ATOM 1606 C CA . LYS A 1 207 ? 9.125 -12.742 30.448 1.00 60.44 207 LYS A CA 1
ATOM 1607 C C . LYS A 1 207 ? 8.450 -13.800 31.324 1.00 60.44 207 LYS A C 1
ATOM 1609 O O . LYS A 1 207 ? 8.567 -13.717 32.542 1.00 60.44 207 LYS A O 1
ATOM 1614 N N . ALA A 1 208 ? 7.761 -14.771 30.732 1.00 63.84 208 ALA A N 1
ATOM 1615 C CA . ALA A 1 208 ? 7.035 -15.815 31.450 1.00 63.84 208 ALA A CA 1
ATOM 1616 C C . ALA A 1 208 ? 7.632 -17.178 31.086 1.00 63.84 208 ALA A C 1
ATOM 1618 O O . ALA A 1 208 ? 7.368 -17.725 30.021 1.00 63.84 208 ALA A O 1
ATOM 1619 N N . HIS A 1 209 ? 8.501 -17.697 31.948 1.00 55.59 209 HIS A N 1
ATOM 1620 C CA . HIS A 1 209 ? 9.255 -18.925 31.704 1.00 55.59 209 HIS A CA 1
ATOM 1621 C C . HIS A 1 209 ? 8.391 -20.171 31.987 1.00 55.59 209 HIS A C 1
ATOM 1623 O O . HIS A 1 209 ? 8.719 -20.952 32.873 1.00 55.59 209 HIS A O 1
ATOM 1629 N N . ASP A 1 210 ? 7.282 -20.347 31.265 1.00 48.44 210 ASP A N 1
ATOM 1630 C CA . ASP A 1 210 ? 6.366 -21.476 31.469 1.00 48.44 210 ASP A CA 1
ATOM 1631 C C . ASP A 1 210 ? 6.125 -22.231 30.152 1.00 48.44 210 ASP A C 1
ATOM 1633 O O . ASP A 1 210 ? 5.273 -21.875 29.339 1.00 48.44 210 ASP A O 1
ATOM 1637 N N . HIS A 1 211 ? 6.928 -23.272 29.920 1.00 46.91 211 HIS A N 1
ATOM 1638 C CA . HIS A 1 211 ? 6.624 -24.294 28.925 1.00 46.91 211 HIS A CA 1
ATOM 1639 C C . HIS A 1 211 ? 5.982 -25.463 29.662 1.00 46.91 211 HIS A C 1
ATOM 1641 O O . HIS A 1 211 ? 6.678 -26.311 30.218 1.00 46.91 211 HIS A O 1
ATOM 1647 N N . LYS A 1 212 ? 4.651 -25.531 29.639 1.00 41.12 212 LYS A N 1
ATOM 1648 C CA . LYS A 1 212 ? 3.993 -26.826 29.785 1.00 41.12 212 LYS A CA 1
ATOM 1649 C C . LYS A 1 212 ? 4.290 -27.605 28.511 1.00 41.12 212 LYS A C 1
ATOM 1651 O O . LYS A 1 212 ? 3.880 -27.193 27.427 1.00 41.12 212 LYS A O 1
ATOM 1656 N N . GLU A 1 213 ? 5.062 -28.677 28.637 1.00 37.06 213 GLU A N 1
ATOM 1657 C CA . GLU A 1 213 ? 5.222 -29.664 27.575 1.00 37.06 213 GLU A CA 1
ATOM 1658 C C . GLU A 1 213 ? 3.828 -30.165 27.182 1.00 37.06 213 GLU A C 1
ATOM 1660 O O . GLU A 1 213 ? 3.153 -30.836 27.960 1.00 37.06 213 GLU A O 1
ATOM 1665 N N . VAL A 1 214 ? 3.362 -29.787 25.992 1.00 32.25 214 VAL A N 1
ATOM 1666 C CA . VAL A 1 214 ? 2.161 -30.373 25.397 1.00 32.25 214 VAL A CA 1
ATOM 1667 C C . VAL A 1 214 ? 2.628 -31.529 24.531 1.00 32.25 214 VAL A C 1
ATOM 1669 O O . VAL A 1 214 ? 2.888 -31.381 23.337 1.00 32.25 214 VAL A O 1
ATOM 1672 N N . THR A 1 215 ? 2.757 -32.689 25.165 1.00 31.81 215 THR A N 1
ATOM 1673 C CA . THR A 1 215 ? 2.664 -33.967 24.468 1.00 31.81 215 THR A CA 1
ATOM 1674 C C . THR A 1 215 ? 1.199 -34.172 24.105 1.00 31.81 215 THR A C 1
ATOM 1676 O O . THR A 1 215 ? 0.295 -34.001 24.919 1.00 31.81 215 THR A O 1
ATOM 1679 N N . THR A 1 216 ? 0.978 -34.455 22.834 1.00 33.84 216 THR A N 1
ATOM 1680 C CA . THR A 1 216 ? -0.314 -34.639 22.185 1.00 33.84 216 THR A CA 1
ATOM 1681 C C . THR A 1 216 ? -1.024 -35.863 22.760 1.00 33.84 216 THR A C 1
ATOM 1683 O O . THR A 1 216 ? -0.452 -36.941 22.694 1.00 33.84 216 THR A O 1
ATOM 1686 N N . GLU A 1 217 ? -2.250 -35.712 23.272 1.00 31.69 217 GLU A N 1
ATOM 1687 C CA . GLU A 1 217 ? -3.331 -36.712 23.209 1.00 31.69 217 GLU A CA 1
ATOM 1688 C C . GLU A 1 217 ? -4.664 -36.114 23.706 1.00 31.69 217 GLU A C 1
ATOM 1690 O O . GLU A 1 217 ? -4.703 -35.197 24.525 1.00 31.69 217 GLU A O 1
ATOM 1695 N N . ALA A 1 218 ? -5.761 -36.578 23.108 1.00 33.78 218 ALA A N 1
ATOM 1696 C CA . ALA A 1 218 ? -7.100 -35.997 23.158 1.00 33.78 218 ALA A CA 1
ATOM 1697 C C . ALA A 1 218 ? -7.892 -36.337 24.437 1.00 33.78 218 ALA A C 1
ATOM 1699 O O . ALA A 1 218 ? -7.803 -37.458 24.923 1.00 33.78 218 ALA A O 1
ATOM 1700 N N . SER A 1 219 ? -8.757 -35.423 24.905 1.00 30.56 219 SER A N 1
ATOM 1701 C CA . SER A 1 219 ? -10.219 -35.621 25.039 1.00 30.56 219 SER A CA 1
ATOM 1702 C C . SER A 1 219 ? -10.891 -34.516 25.885 1.00 30.56 219 SER A C 1
ATOM 1704 O O . SER A 1 219 ? -10.276 -33.856 26.714 1.00 30.56 219 SER A O 1
ATOM 1706 N N . VAL A 1 220 ? -12.178 -34.354 25.587 1.00 35.50 220 VAL A N 1
ATOM 1707 C CA . VAL A 1 220 ? -13.266 -33.484 26.065 1.00 35.50 220 VAL A CA 1
ATOM 1708 C C . VAL A 1 220 ? -13.397 -33.346 27.595 1.00 35.50 220 VAL A C 1
ATOM 1710 O O . VAL A 1 220 ? -13.342 -34.358 28.280 1.00 35.50 220 VAL A O 1
ATOM 1713 N N . GLU A 1 221 ? -13.658 -32.120 28.093 1.00 29.25 221 GLU A N 1
ATOM 1714 C CA . GLU A 1 221 ? -14.791 -31.727 28.980 1.00 29.25 221 GLU A CA 1
ATOM 1715 C C . GLU A 1 221 ? -14.671 -30.262 29.500 1.00 29.25 221 GLU A C 1
ATOM 1717 O O . GLU A 1 221 ? -13.627 -29.824 29.975 1.00 29.25 221 GLU A O 1
ATOM 1722 N N . GLN A 1 222 ? -15.769 -29.495 29.399 1.00 31.22 222 GLN A N 1
ATOM 1723 C CA . GLN A 1 222 ? -16.106 -28.313 30.234 1.00 31.22 222 GLN A CA 1
ATOM 1724 C C . GLN A 1 222 ? -16.471 -28.789 31.668 1.00 31.22 222 GLN A C 1
ATOM 1726 O O . GLN A 1 222 ? -16.849 -29.956 31.755 1.00 31.22 222 GLN A O 1
ATOM 1731 N N . PRO A 1 223 ? -16.493 -27.976 32.770 1.00 35.12 223 PRO A N 1
ATOM 1732 C CA . PRO A 1 223 ? -17.030 -26.597 32.836 1.00 35.12 223 PRO A CA 1
ATOM 1733 C C . PRO A 1 223 ? -16.452 -25.608 33.910 1.00 35.12 223 PRO A C 1
ATOM 1735 O O . PRO A 1 223 ? -15.658 -25.947 34.778 1.00 35.12 223 PRO A O 1
ATOM 1738 N N . SER A 1 224 ? -16.999 -24.377 33.873 1.00 30.38 224 SER A N 1
ATOM 1739 C CA . SER A 1 224 ? -17.358 -23.448 34.983 1.00 30.38 224 SER A CA 1
ATOM 1740 C C . SER A 1 224 ? -16.323 -22.658 35.826 1.00 30.38 224 SER A C 1
ATOM 1742 O O . SER A 1 224 ? -15.611 -23.205 36.654 1.00 30.38 224 SER A O 1
ATOM 1744 N N . LYS A 1 225 ? -16.423 -21.318 35.693 1.00 32.16 225 LYS A N 1
ATOM 1745 C CA . LYS A 1 225 ? -16.750 -20.272 36.704 1.00 32.16 225 LYS A CA 1
ATOM 1746 C C . LYS A 1 225 ? -16.020 -20.258 38.071 1.00 32.16 225 LYS A C 1
ATOM 1748 O O . LYS A 1 225 ? -16.273 -21.112 38.908 1.00 32.16 225 LYS A O 1
ATOM 1753 N N . SER A 1 226 ? -15.298 -19.164 38.365 1.00 31.06 226 SER A N 1
ATOM 1754 C CA . SER A 1 226 ? -15.263 -18.526 39.701 1.00 31.06 226 SER A CA 1
ATOM 1755 C C . SER A 1 226 ? -14.676 -17.110 39.648 1.00 31.06 226 SER A C 1
ATOM 1757 O O . SER A 1 226 ? -13.590 -16.892 39.117 1.00 31.06 226 SER A O 1
ATOM 1759 N N . GLU A 1 227 ? -15.406 -16.175 40.252 1.00 30.94 227 GLU A N 1
ATOM 1760 C CA . GLU A 1 227 ? -14.992 -14.836 40.687 1.00 30.94 227 GLU A CA 1
ATOM 1761 C C . GLU A 1 227 ? -13.917 -14.903 41.792 1.00 30.94 227 GLU A C 1
ATOM 1763 O O . GLU A 1 227 ? -13.894 -15.875 42.548 1.00 30.94 227 GLU A O 1
ATOM 1768 N N . LEU A 1 228 ? -13.069 -13.868 41.928 1.00 32.78 228 LEU A N 1
ATOM 1769 C CA . LEU A 1 228 ? -13.116 -12.886 43.036 1.00 32.78 228 LEU A CA 1
ATOM 1770 C C . LEU A 1 228 ? -11.858 -11.992 43.135 1.00 32.78 228 LEU A C 1
ATOM 1772 O O . LEU A 1 228 ? -10.726 -12.460 43.145 1.00 32.78 228 LEU A O 1
ATOM 1776 N N . ALA A 1 229 ? -12.158 -10.709 43.369 1.00 27.45 229 ALA A N 1
ATOM 1777 C CA . ALA A 1 229 ? -11.504 -9.775 44.295 1.00 27.45 229 ALA A CA 1
ATOM 1778 C C . ALA A 1 229 ? -10.161 -9.094 43.937 1.00 27.45 229 ALA A C 1
ATOM 1780 O O . ALA A 1 229 ? -9.066 -9.576 44.202 1.00 27.45 229 ALA A O 1
ATOM 1781 N N . ALA A 1 230 ? -10.327 -7.858 43.455 1.00 31.98 230 ALA A N 1
ATOM 1782 C CA . ALA A 1 230 ? -9.735 -6.595 43.917 1.00 31.98 230 ALA A CA 1
ATOM 1783 C C . ALA A 1 230 ? -8.662 -6.593 45.030 1.00 31.98 230 ALA A C 1
ATOM 1785 O O . ALA A 1 230 ? -8.895 -7.078 46.137 1.00 31.98 230 ALA A O 1
ATOM 1786 N N . SER A 1 231 ? -7.613 -5.781 44.823 1.00 33.50 231 SER A N 1
ATOM 1787 C CA . SER A 1 231 ? -7.329 -4.624 45.696 1.00 33.50 231 SER A CA 1
ATOM 1788 C C . SER A 1 231 ? -6.243 -3.678 45.144 1.00 33.50 231 SER A C 1
ATOM 1790 O O . SER A 1 231 ? -5.510 -4.061 44.233 1.00 33.50 231 SER A O 1
ATOM 1792 N N . PRO A 1 232 ? -6.188 -2.424 45.643 1.00 36.59 232 PRO A N 1
ATOM 1793 C CA . PRO A 1 232 ? -5.737 -1.245 44.906 1.00 36.59 232 PRO A CA 1
ATOM 1794 C C . PRO A 1 232 ? -4.341 -0.756 45.317 1.00 36.59 232 PRO A C 1
ATOM 1796 O O . PRO A 1 232 ? -3.913 -0.960 46.450 1.00 36.59 232 PRO A O 1
ATOM 1799 N N . SER A 1 233 ? -3.694 0.012 44.436 1.00 31.16 233 SER A N 1
ATOM 1800 C CA . SER A 1 233 ? -2.553 0.861 44.799 1.00 31.16 233 SER A CA 1
ATOM 1801 C C . SER A 1 233 ? -2.743 2.268 44.246 1.00 31.16 233 SER A C 1
ATOM 1803 O O . SER A 1 233 ? -2.977 2.466 43.057 1.00 31.16 233 SER A O 1
ATOM 1805 N N . GLN A 1 234 ? -2.680 3.229 45.165 1.00 34.16 234 GLN A N 1
ATOM 1806 C CA . GLN A 1 234 ? -2.827 4.661 44.957 1.00 34.16 234 GLN A CA 1
ATOM 1807 C C . GLN A 1 234 ? -1.492 5.353 44.601 1.00 34.16 234 GLN A C 1
ATOM 1809 O O . GLN A 1 234 ? -0.417 4.803 44.822 1.00 34.16 234 GLN A O 1
ATOM 1814 N N . ILE A 1 235 ? -1.646 6.638 44.248 1.00 29.11 235 ILE A N 1
ATOM 1815 C CA . ILE A 1 235 ? -0.751 7.802 44.422 1.00 29.11 235 ILE A CA 1
ATOM 1816 C C . ILE A 1 235 ? 0.007 8.257 43.169 1.00 29.11 235 ILE A C 1
ATOM 1818 O O . ILE A 1 235 ? 0.939 7.616 42.696 1.00 29.11 235 ILE A O 1
ATOM 1822 N N . GLY A 1 236 ? -0.364 9.464 42.723 1.00 27.06 236 GLY A N 1
ATOM 1823 C CA . GLY A 1 236 ? 0.374 10.276 41.760 1.00 27.06 236 GLY A CA 1
ATOM 1824 C C . GLY A 1 236 ? -0.405 11.503 41.278 1.00 27.06 236 GLY A C 1
ATOM 1825 O O . GLY A 1 236 ? -0.675 11.617 40.090 1.00 27.06 236 GLY A O 1
ATOM 1826 N N . SER A 1 237 ? -0.806 12.392 42.191 1.00 31.36 237 SER A N 1
ATOM 1827 C CA . SER A 1 237 ? -1.375 13.712 41.873 1.00 31.36 237 SER A CA 1
ATOM 1828 C C . SER A 1 237 ? -0.301 14.671 41.344 1.00 31.36 237 SER A C 1
ATOM 1830 O O . SER A 1 237 ? 0.741 14.775 41.987 1.00 31.36 237 SER A O 1
ATOM 1832 N N . GLN A 1 238 ? -0.593 15.439 40.284 1.00 32.41 238 GLN A N 1
ATOM 1833 C CA . GLN A 1 238 ? -0.294 16.883 40.217 1.00 32.41 238 GLN A CA 1
ATOM 1834 C C . GLN A 1 238 ? -0.992 17.604 39.041 1.00 32.41 238 GLN A C 1
ATOM 1836 O O . GLN A 1 238 ? -0.841 17.213 37.889 1.00 32.41 238 GLN A O 1
ATOM 1841 N N . ASP A 1 239 ? -1.740 18.647 39.430 1.00 29.30 239 ASP A N 1
ATOM 1842 C CA . ASP A 1 239 ? -2.091 19.937 38.802 1.00 29.30 239 ASP A CA 1
ATOM 1843 C C . ASP A 1 239 ? -2.571 20.002 37.340 1.00 29.30 239 ASP A C 1
ATOM 1845 O O . ASP A 1 239 ? -1.852 19.724 36.389 1.00 29.30 239 ASP A O 1
ATOM 1849 N N . GLN A 1 240 ? -3.860 20.293 37.118 1.00 34.62 240 GLN A N 1
ATOM 1850 C CA . GLN A 1 240 ? -4.487 21.634 37.063 1.00 34.62 240 GLN A CA 1
ATOM 1851 C C . GLN A 1 240 ? -3.992 22.511 35.905 1.00 34.62 240 GLN A C 1
ATOM 1853 O O . GLN A 1 240 ? -2.971 23.185 35.997 1.00 34.62 240 GLN A O 1
ATOM 1858 N N . SER A 1 241 ? -4.835 22.620 34.874 1.00 33.09 241 SER A N 1
ATOM 1859 C CA . SER A 1 241 ? -5.000 23.877 34.152 1.00 33.09 241 SER A CA 1
ATOM 1860 C C . SER A 1 241 ? -6.486 24.142 33.913 1.00 33.09 241 SER A C 1
ATOM 1862 O O . SER A 1 241 ? -7.245 23.285 33.469 1.00 33.09 241 SER A O 1
ATOM 1864 N N . THR A 1 242 ? -6.877 25.339 34.316 1.00 32.19 242 THR A N 1
ATOM 1865 C CA . THR A 1 242 ? -8.213 25.900 34.486 1.00 32.19 242 THR A CA 1
ATOM 1866 C C . THR A 1 242 ? -8.768 26.408 33.156 1.00 32.19 242 THR A C 1
ATOM 1868 O O . THR A 1 242 ? -8.106 27.222 32.512 1.00 32.19 242 THR A O 1
ATOM 1871 N N . THR A 1 243 ? -9.999 26.051 32.765 1.00 31.06 243 THR A N 1
ATOM 1872 C CA . THR A 1 243 ? -10.804 26.892 31.849 1.00 31.06 243 THR A CA 1
ATOM 1873 C C . THR A 1 243 ? -12.321 26.637 31.987 1.00 31.06 243 THR A C 1
ATOM 1875 O O . THR A 1 243 ? -12.802 25.549 31.717 1.00 31.06 243 THR A O 1
ATOM 1878 N N . THR A 1 244 ? -13.028 27.689 32.436 1.00 36.03 244 THR A N 1
ATOM 1879 C CA . THR A 1 244 ? -14.444 28.091 32.205 1.00 36.03 244 THR A CA 1
ATOM 1880 C C . THR A 1 244 ? -15.640 27.201 32.618 1.00 36.03 244 THR A C 1
ATOM 1882 O O . THR A 1 244 ? -16.034 26.280 31.924 1.00 36.03 244 THR A O 1
ATOM 1885 N N . ARG A 1 245 ? -16.330 27.640 33.690 1.00 45.81 245 ARG A N 1
ATOM 1886 C CA . ARG A 1 245 ? -17.520 27.065 34.369 1.00 45.81 245 ARG A CA 1
ATOM 1887 C C . ARG A 1 245 ? -18.893 27.308 33.695 1.00 45.81 245 ARG A C 1
ATOM 1889 O O . ARG A 1 245 ? -19.898 27.296 34.393 1.00 45.81 245 ARG A O 1
ATOM 1896 N N . ALA A 1 246 ? -18.959 27.607 32.399 1.00 42.44 246 ALA A N 1
ATOM 1897 C CA . ALA A 1 246 ? -20.240 27.901 31.728 1.00 42.44 246 ALA A CA 1
ATOM 1898 C C . ALA A 1 246 ? -20.707 26.788 30.768 1.00 42.44 246 ALA A C 1
ATOM 1900 O O . ALA A 1 246 ? -21.906 26.612 30.606 1.00 42.44 246 ALA A O 1
ATOM 1901 N N . ASP A 1 247 ? -19.783 26.004 30.200 1.00 46.91 247 ASP A N 1
ATOM 1902 C CA . ASP A 1 247 ? -20.099 24.923 29.246 1.00 46.91 247 ASP A CA 1
ATOM 1903 C C . ASP A 1 247 ? -20.450 23.582 29.918 1.00 46.91 247 ASP A C 1
ATOM 1905 O O . ASP A 1 247 ? -20.955 22.664 29.266 1.00 46.91 247 ASP A O 1
ATOM 1909 N N . ASP A 1 248 ? -20.169 23.440 31.216 1.00 54.62 248 ASP A N 1
ATOM 1910 C CA . ASP A 1 248 ? -20.361 22.174 31.930 1.00 54.62 248 ASP A CA 1
ATOM 1911 C C . ASP A 1 248 ? -21.839 21.909 32.257 1.00 54.62 248 ASP A C 1
ATOM 1913 O O . ASP A 1 248 ? -22.266 20.756 32.227 1.00 54.62 248 ASP A O 1
ATOM 1917 N N . ASP A 1 249 ? -22.649 22.945 32.497 1.00 60.03 249 ASP A N 1
ATOM 1918 C CA . ASP A 1 249 ? -24.061 22.778 32.874 1.00 60.03 249 ASP A CA 1
ATOM 1919 C C . ASP A 1 249 ? -24.914 22.237 31.711 1.00 60.03 249 ASP A C 1
ATOM 1921 O O . ASP A 1 249 ? -25.776 21.378 31.915 1.00 60.03 249 ASP A O 1
ATOM 1925 N N . GLU A 1 250 ? -24.634 22.663 30.476 1.00 62.22 250 GLU A N 1
ATOM 1926 C C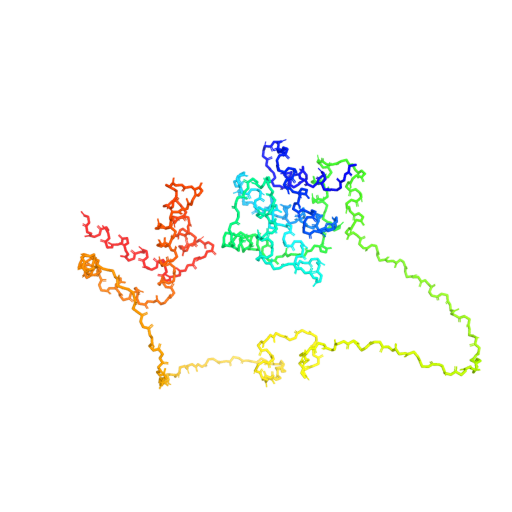A . GLU A 1 250 ? -25.388 22.257 29.281 1.00 62.22 250 GLU A CA 1
ATOM 1927 C C . GLU A 1 250 ? -25.030 20.824 28.839 1.00 62.22 250 GLU A C 1
ATOM 1929 O O . GLU A 1 250 ? -25.907 20.006 28.549 1.00 62.22 250 GLU A O 1
ATOM 1934 N N . LYS A 1 251 ? -23.740 20.460 28.898 1.00 64.19 251 LYS A N 1
ATOM 1935 C CA . LYS A 1 251 ? -23.276 19.081 28.650 1.00 64.19 251 LYS A CA 1
ATOM 1936 C C . LYS A 1 251 ? -23.783 18.105 29.709 1.00 64.19 251 LYS A C 1
ATOM 1938 O O . LYS A 1 251 ? -24.146 16.975 29.382 1.00 64.19 251 LYS A O 1
ATOM 1943 N N . THR A 1 252 ? -23.838 18.540 30.966 1.00 68.38 252 THR A N 1
ATOM 1944 C CA . THR A 1 252 ? -24.339 17.711 32.068 1.00 68.38 252 THR A CA 1
ATOM 1945 C C . THR A 1 252 ? -25.849 17.493 31.953 1.00 68.38 252 THR A C 1
ATOM 1947 O O . THR A 1 252 ? -26.309 16.373 32.174 1.00 68.38 252 THR A O 1
ATOM 1950 N N . GLN A 1 253 ? -26.619 18.500 31.520 1.00 70.81 253 GLN A N 1
ATOM 1951 C CA . GLN A 1 253 ? -28.048 18.335 31.221 1.00 70.81 253 GLN A CA 1
ATOM 1952 C C . GLN A 1 253 ? -28.303 17.393 30.040 1.00 70.81 253 GLN A C 1
ATOM 1954 O O . GLN A 1 253 ? -29.195 16.550 30.126 1.00 70.81 253 GLN A O 1
ATOM 1959 N N . PHE A 1 254 ? -27.508 17.475 28.969 1.00 73.81 254 PHE A N 1
ATOM 1960 C CA . PHE A 1 254 ? -27.649 16.570 27.825 1.00 73.81 254 PHE A CA 1
ATOM 1961 C C . PHE A 1 254 ? -27.397 15.109 28.221 1.00 73.81 254 PHE A C 1
ATOM 1963 O O . PHE A 1 254 ? -28.224 14.245 27.938 1.00 73.81 254 PHE A O 1
ATOM 1970 N N . ILE A 1 255 ? -26.313 14.830 28.953 1.00 72.06 255 ILE A N 1
ATOM 1971 C CA . ILE A 1 255 ? -26.011 13.468 29.425 1.00 72.06 255 ILE A CA 1
ATOM 1972 C C . ILE A 1 255 ? -27.109 12.956 30.368 1.00 72.06 255 ILE A C 1
ATOM 1974 O O . ILE A 1 255 ? -27.478 11.789 30.288 1.00 72.06 255 ILE A O 1
ATOM 1978 N N . GLN A 1 256 ? -27.671 13.816 31.222 1.00 75.31 256 GLN A N 1
ATOM 1979 C CA . GLN A 1 256 ? -28.783 13.458 32.114 1.00 75.31 256 GLN A CA 1
ATOM 1980 C C . GLN A 1 256 ? -30.115 13.235 31.383 1.00 75.31 256 GLN A C 1
ATOM 1982 O O . GLN A 1 256 ? -30.994 12.570 31.929 1.00 75.31 256 GLN A O 1
ATOM 1987 N N . SER A 1 257 ? -30.273 13.775 30.171 1.00 80.25 257 SER A N 1
ATOM 1988 C CA . SER A 1 257 ? -31.456 13.554 29.330 1.00 80.25 257 SER A CA 1
ATOM 1989 C C . SER A 1 257 ? -31.417 12.236 28.549 1.00 80.25 257 SER A C 1
ATOM 1991 O O . SER A 1 257 ? -32.448 11.804 28.036 1.00 80.25 257 SER A O 1
ATOM 1993 N N . LEU A 1 258 ? -30.254 11.576 28.484 1.00 84.69 258 LEU A N 1
ATOM 1994 C CA . LEU A 1 258 ? -30.116 10.290 27.809 1.00 84.69 258 LEU A CA 1
ATOM 1995 C C . LEU A 1 258 ? -30.764 9.154 28.626 1.00 84.69 258 LEU A C 1
ATOM 1997 O O . LEU A 1 258 ? -30.711 9.153 29.858 1.00 84.69 258 LEU A O 1
ATOM 2001 N N . PRO A 1 259 ? -31.333 8.135 27.959 1.00 88.62 259 PRO A N 1
ATOM 2002 C CA . PRO A 1 259 ? -31.809 6.921 28.603 1.00 88.62 259 PRO A CA 1
ATOM 2003 C C . PRO A 1 259 ? -30.748 6.278 29.517 1.00 88.62 259 PRO A C 1
ATOM 2005 O O . PRO A 1 259 ? -29.580 6.193 29.124 1.00 88.62 259 PRO A O 1
ATOM 2008 N N . PRO A 1 260 ? -31.137 5.722 30.684 1.00 88.19 260 PRO A N 1
ATOM 2009 C CA . PRO A 1 260 ? -30.206 5.066 31.608 1.00 88.19 260 PRO A CA 1
ATOM 2010 C C . PRO A 1 260 ? -29.370 3.959 30.959 1.00 88.19 260 PRO A C 1
ATOM 2012 O O . PRO A 1 260 ? -28.213 3.773 31.319 1.00 88.19 260 PRO A O 1
ATOM 2015 N N . GLN A 1 261 ? -29.941 3.253 29.978 1.00 90.62 261 GLN A N 1
ATOM 2016 C CA . GLN A 1 261 ? -29.242 2.228 29.207 1.00 90.62 261 GLN A CA 1
ATOM 2017 C C . GLN A 1 261 ? -28.058 2.813 28.428 1.00 90.62 261 GLN A C 1
ATOM 2019 O O . GLN A 1 261 ? -26.952 2.296 28.538 1.00 90.62 261 GLN A O 1
ATOM 2024 N N . ILE A 1 262 ? -28.257 3.924 27.712 1.00 91.81 262 ILE A N 1
ATOM 2025 C CA . ILE A 1 262 ? -27.195 4.596 26.949 1.00 91.81 262 ILE A CA 1
ATOM 2026 C C . ILE A 1 262 ? -26.108 5.110 27.900 1.00 91.81 262 ILE A C 1
ATOM 2028 O O . ILE A 1 262 ? -24.921 4.929 27.638 1.00 91.81 262 ILE A O 1
ATOM 2032 N N . ILE A 1 263 ? -26.497 5.686 29.043 1.00 90.81 263 ILE A N 1
ATOM 2033 C CA . ILE A 1 263 ? -25.553 6.150 30.073 1.00 90.81 263 ILE A CA 1
ATOM 2034 C C . ILE A 1 263 ? -24.704 4.990 30.613 1.00 90.81 263 ILE A C 1
ATOM 2036 O O . ILE A 1 263 ? -23.503 5.155 30.827 1.00 90.81 263 ILE A O 1
ATOM 2040 N N . GLU A 1 264 ? -25.302 3.818 30.834 1.00 91.69 264 GLU A N 1
ATOM 2041 C CA . GLU A 1 264 ? -24.569 2.642 31.305 1.00 91.69 264 GLU A CA 1
ATOM 2042 C C . GLU A 1 264 ? -23.572 2.142 30.254 1.00 91.69 264 GLU A C 1
ATOM 2044 O O . GLU A 1 264 ? -22.424 1.857 30.588 1.00 91.69 264 GLU A O 1
ATOM 2049 N N . MET A 1 265 ? -23.968 2.112 28.978 1.00 92.00 265 MET A N 1
ATOM 2050 C CA . MET A 1 265 ? -23.093 1.710 27.869 1.00 92.00 265 MET A CA 1
ATOM 2051 C C . MET A 1 265 ? -21.882 2.635 27.733 1.00 92.00 265 MET A C 1
ATOM 2053 O O . MET A 1 265 ? -20.765 2.159 27.533 1.00 92.00 265 MET A O 1
ATOM 2057 N N . LEU A 1 266 ? -22.068 3.944 27.946 1.00 91.94 266 LEU A N 1
ATOM 2058 C CA . LEU A 1 266 ? -20.987 4.934 27.944 1.00 91.94 266 LEU A CA 1
ATOM 2059 C C . LEU A 1 266 ? -19.917 4.689 29.019 1.00 91.94 266 LEU A C 1
ATOM 2061 O O . LEU A 1 266 ? -18.863 5.319 28.959 1.00 91.94 266 LEU A O 1
ATOM 2065 N N . LYS A 1 267 ? -20.130 3.790 29.990 1.00 91.94 267 LYS A N 1
ATOM 2066 C CA . LYS A 1 267 ? -19.088 3.375 30.945 1.00 91.94 267 LYS A CA 1
ATOM 2067 C C . LYS A 1 267 ? -18.103 2.362 30.362 1.00 91.94 267 LYS A C 1
ATOM 2069 O O . LYS A 1 267 ? -17.060 2.140 30.976 1.00 91.94 267 LYS A O 1
ATOM 2074 N N . SER A 1 268 ? -18.411 1.745 29.219 1.00 94.44 268 SER A N 1
ATOM 2075 C CA . SER A 1 268 ? -17.506 0.786 28.588 1.00 94.44 268 SER A CA 1
ATOM 2076 C C . SER A 1 268 ? -16.224 1.476 28.093 1.00 94.44 268 SER A C 1
ATOM 2078 O O . SER A 1 268 ? -16.310 2.403 27.283 1.00 94.44 268 SER A O 1
ATOM 2080 N N . PRO A 1 269 ? -15.026 1.007 28.499 1.00 87.50 269 PRO A N 1
ATOM 2081 C CA . PRO A 1 269 ? -13.758 1.536 27.998 1.00 87.50 269 PRO A CA 1
ATOM 2082 C C . PRO A 1 269 ? -13.588 1.366 26.484 1.00 87.50 269 PRO A C 1
ATOM 2084 O O . PRO A 1 269 ? -13.016 2.235 25.826 1.00 87.50 269 PRO A O 1
ATOM 2087 N N . THR A 1 270 ? -14.093 0.261 25.926 1.00 88.00 270 THR A N 1
ATOM 2088 C CA . THR A 1 270 ? -14.026 -0.033 24.488 1.00 88.00 270 THR A CA 1
ATOM 2089 C C . THR A 1 270 ? -14.852 0.981 23.705 1.00 88.00 270 THR A C 1
ATOM 2091 O O . THR A 1 270 ? -14.356 1.609 22.768 1.00 88.00 270 THR A O 1
ATOM 2094 N N 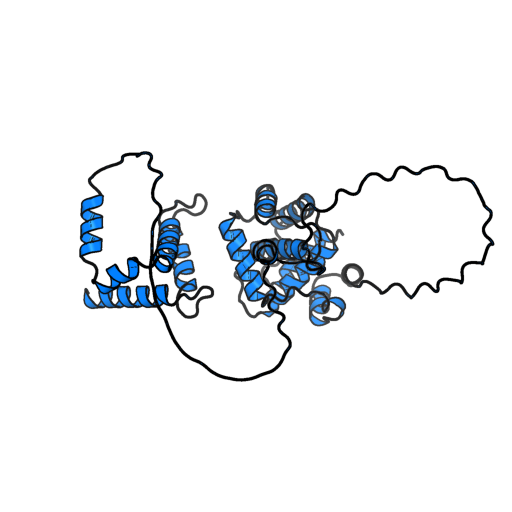. LEU A 1 271 ? -16.099 1.200 24.131 1.00 92.56 271 LEU A N 1
ATOM 2095 C CA . LEU A 1 271 ? -16.981 2.180 23.509 1.00 92.56 271 LEU A CA 1
ATOM 2096 C C . LEU A 1 271 ? -16.422 3.601 23.654 1.00 92.56 271 LEU A C 1
ATOM 2098 O O . LEU A 1 271 ? -16.373 4.343 22.675 1.00 92.56 271 LEU A O 1
ATOM 2102 N N . GLN A 1 272 ? -15.939 3.968 24.845 1.00 91.88 272 GLN A N 1
ATOM 2103 C CA . GLN A 1 272 ? -15.316 5.272 25.090 1.00 91.88 272 GLN A CA 1
ATOM 2104 C C . GLN A 1 272 ? -14.144 5.534 24.143 1.00 91.88 272 GLN A C 1
ATOM 2106 O O . GLN A 1 272 ? -14.064 6.616 23.569 1.00 91.88 272 GLN A O 1
ATOM 2111 N N . PHE A 1 273 ? -13.265 4.551 23.932 1.00 89.94 273 PHE A N 1
ATOM 2112 C CA . PHE A 1 273 ? -12.140 4.678 23.006 1.00 89.94 273 PHE A CA 1
ATOM 2113 C C . PHE A 1 273 ? -12.600 5.020 21.578 1.00 89.94 273 PHE A C 1
ATOM 2115 O O . PHE A 1 273 ? -12.100 5.968 20.962 1.00 89.94 273 PHE A O 1
ATOM 2122 N N . HIS A 1 274 ? -13.592 4.290 21.063 1.00 91.38 274 HIS A N 1
ATOM 2123 C CA . HIS A 1 274 ? -14.125 4.526 19.721 1.00 91.38 274 HIS A CA 1
ATOM 2124 C C . HIS A 1 274 ? -14.864 5.867 19.608 1.00 91.38 274 HIS A C 1
ATOM 2126 O O . HIS A 1 274 ? -14.662 6.595 18.634 1.00 91.38 274 HIS A O 1
ATOM 2132 N N . LEU A 1 275 ? -15.664 6.240 20.612 1.00 92.62 275 LEU A N 1
ATOM 2133 C CA . LEU A 1 275 ? -16.365 7.527 20.644 1.00 92.62 275 LEU A CA 1
ATOM 2134 C C . LEU A 1 275 ? -15.399 8.711 20.731 1.00 92.62 275 LEU A C 1
ATOM 2136 O O . LEU A 1 275 ? -15.593 9.701 20.030 1.00 92.62 275 LEU A O 1
ATOM 2140 N N . VAL A 1 276 ? -14.335 8.604 21.531 1.00 91.12 276 VAL A N 1
ATOM 2141 C CA . VAL A 1 276 ? -13.278 9.624 21.600 1.00 91.12 276 VAL A CA 1
ATOM 2142 C C . VAL A 1 276 ? -12.600 9.776 20.243 1.00 91.12 276 VAL A C 1
ATOM 2144 O O . VAL A 1 276 ? -12.454 10.897 19.772 1.00 91.12 276 VAL A O 1
ATOM 2147 N N . THR A 1 277 ? -12.283 8.672 19.563 1.00 85.00 277 THR A N 1
ATOM 2148 C CA . THR A 1 277 ? -11.684 8.716 18.219 1.00 85.00 277 THR A CA 1
ATOM 2149 C C . THR A 1 277 ? -12.604 9.420 17.214 1.00 85.00 277 THR A C 1
ATOM 2151 O O . THR A 1 277 ? -12.160 10.270 16.443 1.00 85.00 277 THR A O 1
ATOM 2154 N N . LEU A 1 278 ? -13.908 9.122 17.229 1.00 89.50 278 LEU A N 1
ATOM 2155 C CA . LEU A 1 278 ? -14.888 9.799 16.371 1.00 89.50 278 LEU A CA 1
ATOM 2156 C C . LEU A 1 278 ? -15.003 11.294 16.703 1.00 89.50 278 LEU A C 1
ATOM 2158 O O . LEU A 1 278 ? -15.037 12.124 15.794 1.00 89.50 278 LEU A O 1
ATOM 2162 N N . LEU A 1 279 ? -15.012 11.653 17.988 1.00 88.25 279 LEU A N 1
ATOM 2163 C CA . LEU A 1 279 ? -15.034 13.046 18.437 1.00 88.25 279 LEU A CA 1
ATOM 2164 C C . LEU A 1 279 ? -13.764 13.799 18.041 1.00 88.25 279 LEU A C 1
ATOM 2166 O O . LEU A 1 279 ? -13.850 14.966 17.662 1.00 88.25 279 LEU A O 1
ATOM 2170 N N . GLU A 1 280 ? -12.600 13.160 18.098 1.00 86.00 280 GLU A N 1
ATOM 2171 C CA . GLU A 1 280 ? -11.344 13.741 17.630 1.00 86.00 280 GLU A CA 1
ATOM 2172 C C . GLU A 1 280 ? -11.391 14.013 16.125 1.00 86.00 280 GLU A C 1
ATOM 2174 O O . GLU A 1 280 ? -11.025 15.106 15.700 1.00 86.00 280 GLU A O 1
ATOM 2179 N N . ILE A 1 281 ? -11.919 13.084 15.321 1.00 84.12 281 ILE A N 1
ATOM 2180 C CA . ILE A 1 281 ? -12.096 13.290 13.874 1.00 84.12 281 ILE A CA 1
ATOM 2181 C C . ILE A 1 281 ? -13.034 14.474 13.598 1.00 84.12 281 ILE A C 1
ATOM 2183 O O . ILE A 1 281 ? -12.738 15.301 12.736 1.00 84.12 281 ILE A O 1
ATOM 2187 N N . ILE A 1 282 ? -14.148 14.574 14.330 1.00 86.12 282 ILE A N 1
ATOM 2188 C CA . ILE A 1 282 ? -15.153 15.632 14.143 1.00 86.12 282 ILE A CA 1
ATOM 2189 C C . ILE A 1 282 ? -14.605 17.005 14.553 1.00 86.12 282 ILE A C 1
ATOM 2191 O O . ILE A 1 282 ? -14.816 17.989 13.843 1.00 86.12 282 ILE A O 1
ATOM 2195 N N . ASN A 1 283 ? -13.911 17.081 15.692 1.00 81.31 283 ASN A N 1
ATOM 2196 C CA . ASN A 1 283 ? -13.522 18.350 16.310 1.00 81.31 283 ASN A CA 1
ATOM 2197 C C . ASN A 1 283 ? -12.144 18.857 15.876 1.00 81.31 283 ASN A C 1
ATOM 2199 O O . ASN A 1 283 ? -11.843 20.038 16.063 1.00 81.31 283 ASN A O 1
ATOM 2203 N N . ARG A 1 284 ? -11.282 18.003 15.314 1.00 77.62 284 ARG A N 1
ATOM 2204 C CA . ARG A 1 284 ? -9.951 18.430 14.884 1.00 77.62 284 ARG A CA 1
ATOM 2205 C C . ARG A 1 284 ? -10.049 19.154 13.534 1.00 77.62 284 ARG A C 1
ATOM 2207 O O . ARG A 1 284 ? -10.531 18.583 12.552 1.00 77.62 284 ARG A O 1
ATOM 2214 N N . PRO A 1 285 ? -9.581 20.411 13.425 1.00 59.06 285 PRO A N 1
ATOM 2215 C CA . PRO A 1 285 ? -9.424 21.050 12.129 1.00 59.06 285 PRO A CA 1
ATOM 2216 C C . PRO A 1 285 ? -8.341 20.291 11.357 1.00 59.06 285 PRO A C 1
ATOM 2218 O O . PRO A 1 285 ? -7.154 20.401 11.661 1.00 59.06 285 PRO A O 1
ATOM 2221 N N . ILE A 1 286 ? -8.757 19.480 10.385 1.00 60.66 286 ILE A N 1
ATOM 2222 C CA . ILE A 1 286 ? -7.842 18.852 9.436 1.00 60.66 286 ILE A CA 1
ATOM 2223 C C . ILE A 1 286 ? -7.339 19.993 8.552 1.00 60.66 286 ILE A C 1
ATOM 2225 O O . ILE A 1 286 ? -8.103 20.544 7.758 1.00 60.66 286 ILE A O 1
ATOM 2229 N N . THR A 1 287 ? -6.080 20.391 8.741 1.00 54.00 287 THR A N 1
ATOM 2230 C CA . THR A 1 287 ? -5.456 21.557 8.088 1.00 54.00 287 THR A CA 1
ATOM 2231 C C . THR A 1 287 ? -5.496 21.496 6.562 1.00 54.00 287 THR A C 1
ATOM 2233 O O . THR A 1 287 ? -5.458 22.544 5.925 1.00 54.00 287 THR A O 1
ATOM 2236 N N . ASP A 1 288 ? -5.673 20.301 5.992 1.00 55.28 288 ASP A N 1
ATOM 2237 C CA . ASP A 1 288 ? -5.643 20.072 4.546 1.00 55.28 288 ASP A CA 1
ATOM 2238 C C . ASP A 1 288 ? -7.031 19.869 3.903 1.00 55.28 288 ASP A C 1
ATOM 2240 O O . ASP A 1 288 ? -7.140 19.892 2.678 1.00 55.28 288 ASP A O 1
ATOM 2244 N N . LEU A 1 289 ? -8.114 19.727 4.686 1.00 55.62 289 LEU A N 1
ATOM 2245 C CA . LEU A 1 289 ? -9.493 19.571 4.182 1.00 55.62 289 LEU A CA 1
ATOM 2246 C C . LEU A 1 289 ? -10.525 20.202 5.144 1.00 55.62 289 LEU A C 1
ATOM 2248 O O . LEU A 1 289 ? -11.266 19.485 5.829 1.00 55.62 289 LEU A O 1
ATOM 2252 N N . PRO A 1 290 ? -10.617 21.542 5.208 1.00 58.56 290 PRO A N 1
ATOM 2253 C CA . PRO A 1 290 ? -11.622 22.206 6.029 1.00 58.56 290 PRO A CA 1
ATOM 2254 C C . PRO A 1 290 ? -13.036 21.842 5.547 1.00 58.56 290 PRO A C 1
ATOM 2256 O O . PRO A 1 290 ? -13.400 22.101 4.402 1.00 58.56 290 PRO A O 1
ATOM 2259 N N . GLY A 1 291 ? -13.839 21.240 6.428 1.00 69.19 291 GLY A N 1
ATOM 2260 C CA . GLY A 1 291 ? -15.260 20.966 6.198 1.00 69.19 291 GLY A CA 1
ATOM 2261 C C . GLY A 1 291 ? -15.620 19.522 5.832 1.00 69.19 291 GLY A C 1
ATOM 2262 O O . GLY A 1 291 ? -16.803 19.250 5.655 1.00 69.19 291 GLY A O 1
ATOM 2263 N N . ARG A 1 292 ? -14.656 18.589 5.737 1.00 77.88 292 ARG A N 1
ATOM 2264 C CA . ARG A 1 292 ? -14.923 17.158 5.444 1.00 77.88 292 ARG A CA 1
ATOM 2265 C C . ARG A 1 292 ? -14.803 16.215 6.647 1.00 77.88 292 ARG A C 1
ATOM 2267 O O . ARG A 1 292 ? -14.920 15.003 6.492 1.00 77.88 292 ARG A O 1
ATOM 2274 N N . GLN A 1 293 ? -14.612 16.746 7.854 1.00 84.44 293 GLN A N 1
ATOM 2275 C CA . GLN A 1 293 ? -14.480 15.966 9.094 1.00 84.44 293 GLN A CA 1
ATOM 2276 C C . GLN A 1 293 ? -15.651 15.005 9.317 1.00 84.44 293 GLN A C 1
ATOM 2278 O O . GLN A 1 293 ? -15.463 13.854 9.703 1.00 84.44 293 GLN A O 1
ATOM 2283 N N . MET A 1 294 ? -16.865 15.470 9.021 1.00 85.25 294 MET A N 1
ATOM 2284 C CA . MET A 1 294 ? -18.077 14.678 9.189 1.00 85.25 294 MET A CA 1
ATOM 2285 C C . MET A 1 294 ? -18.111 13.462 8.252 1.00 85.25 294 MET A C 1
ATOM 2287 O O . MET A 1 294 ? -18.586 12.402 8.649 1.00 85.25 294 MET A O 1
ATOM 2291 N N . ASP A 1 295 ? -17.582 13.578 7.032 1.00 83.38 295 ASP A N 1
ATOM 2292 C CA . ASP A 1 295 ? -17.558 12.468 6.071 1.00 83.38 295 ASP A CA 1
ATOM 2293 C C . ASP A 1 295 ? -16.556 11.389 6.497 1.00 83.38 295 ASP A C 1
ATOM 2295 O O . ASP A 1 295 ? -16.854 10.197 6.434 1.00 83.38 295 ASP A O 1
ATOM 2299 N N . VAL A 1 296 ? -15.399 11.806 7.018 1.00 82.44 296 VAL A N 1
ATOM 2300 C CA . VAL A 1 296 ? -14.387 10.892 7.571 1.00 82.44 296 VAL A CA 1
ATOM 2301 C C . VAL A 1 296 ? -14.916 10.194 8.827 1.00 82.44 296 VAL A C 1
ATOM 2303 O O . VAL A 1 296 ? -14.775 8.979 8.963 1.00 82.44 296 VAL A O 1
ATOM 2306 N N . ALA A 1 297 ? -15.591 10.930 9.715 1.00 88.12 297 ALA A N 1
ATOM 2307 C CA . ALA A 1 297 ? -16.217 10.360 10.906 1.00 88.12 297 ALA A CA 1
ATOM 2308 C C . ALA A 1 297 ? -17.315 9.346 10.543 1.00 88.12 297 ALA A C 1
ATOM 2310 O O . ALA A 1 297 ? -17.378 8.273 11.139 1.00 88.12 297 ALA A O 1
ATOM 2311 N N . LYS A 1 298 ? -18.135 9.635 9.523 1.00 88.25 298 LYS A N 1
ATOM 2312 C CA . LYS A 1 298 ? -19.146 8.697 9.003 1.00 88.25 298 LYS A CA 1
ATOM 2313 C C . LYS A 1 298 ? -18.524 7.427 8.435 1.00 88.25 298 LYS A C 1
ATOM 2315 O O . LYS A 1 298 ? -19.038 6.340 8.695 1.00 88.25 298 LYS A O 1
ATOM 2320 N N . LEU A 1 299 ? -17.431 7.544 7.680 1.00 87.19 299 LEU A N 1
ATOM 2321 C CA . LEU A 1 299 ? -16.729 6.382 7.136 1.00 87.19 299 LEU A CA 1
ATOM 2322 C C . LEU A 1 299 ? -16.168 5.511 8.265 1.00 87.19 299 LEU A C 1
ATOM 2324 O O . LEU A 1 299 ? -16.349 4.295 8.250 1.00 87.19 299 LEU A O 1
ATOM 2328 N N . LYS A 1 300 ? -15.560 6.139 9.280 1.00 90.31 300 LYS A N 1
ATOM 2329 C CA . LYS A 1 300 ? -15.045 5.431 10.455 1.00 90.31 300 LYS A CA 1
ATOM 2330 C C . LYS A 1 300 ? -16.161 4.748 11.244 1.00 90.31 300 LYS A C 1
ATOM 2332 O O . LYS A 1 300 ? -16.011 3.586 11.602 1.00 90.31 300 LYS A O 1
ATOM 2337 N N . LEU A 1 301 ? -17.284 5.430 11.469 1.00 93.25 301 LEU A N 1
ATOM 2338 C CA . LEU A 1 301 ? -18.445 4.836 12.129 1.00 93.25 301 LEU A CA 1
ATOM 2339 C C . LEU A 1 301 ? -18.983 3.645 11.326 1.00 93.25 301 LEU A C 1
ATOM 2341 O O . LEU A 1 301 ? -19.229 2.596 11.901 1.00 93.25 301 LEU A O 1
ATOM 2345 N N . THR A 1 302 ? -19.086 3.764 10.000 1.00 92.00 302 THR A N 1
ATOM 2346 C CA . THR A 1 302 ? -19.524 2.662 9.122 1.00 92.00 302 THR A CA 1
ATOM 2347 C C . THR A 1 302 ? -18.591 1.454 9.212 1.00 92.00 302 THR A C 1
ATOM 2349 O O . THR A 1 302 ? -19.062 0.323 9.226 1.00 92.00 302 THR A O 1
ATOM 2352 N N . ALA A 1 303 ? -17.277 1.671 9.323 1.00 88.38 303 ALA A N 1
ATOM 2353 C CA . ALA A 1 303 ? -16.316 0.585 9.510 1.00 88.38 303 ALA A CA 1
ATOM 2354 C C . ALA A 1 303 ? -16.481 -0.139 10.857 1.00 88.38 303 ALA A C 1
ATOM 2356 O O . ALA A 1 303 ? -16.186 -1.328 10.921 1.00 88.38 303 ALA A O 1
ATOM 2357 N N . LEU A 1 304 ? -16.944 0.561 11.899 1.00 93.38 304 LEU A N 1
ATOM 2358 C CA . LEU A 1 304 ? -17.168 0.016 13.243 1.00 93.38 304 LEU A CA 1
ATOM 2359 C C . LEU A 1 304 ? -18.523 -0.691 13.410 1.00 93.38 304 LEU A C 1
ATOM 2361 O O . LEU A 1 304 ? -18.705 -1.422 14.381 1.00 93.38 304 LEU A O 1
ATOM 2365 N N . ARG A 1 305 ? -19.473 -0.464 12.499 1.00 93.94 305 ARG A N 1
ATOM 2366 C CA . ARG A 1 305 ? -20.805 -1.083 12.525 1.00 93.94 305 ARG A CA 1
ATOM 2367 C C . ARG A 1 305 ? -20.795 -2.519 12.016 1.00 93.94 305 ARG A C 1
ATOM 2369 O O . ARG A 1 305 ? -19.808 -2.982 11.437 1.00 93.94 305 ARG A O 1
ATOM 2376 N N . GLU A 1 306 ? -21.906 -3.223 12.218 1.00 92.00 306 GLU A N 1
ATOM 2377 C CA . GLU A 1 306 ? -22.083 -4.583 11.702 1.00 92.00 306 GLU A CA 1
ATOM 2378 C C . GLU A 1 306 ? -21.810 -4.650 10.184 1.00 92.00 306 GLU A C 1
ATOM 2380 O O . GLU A 1 306 ? -22.278 -3.823 9.400 1.00 92.00 306 GLU A O 1
ATOM 2385 N N . GLY A 1 307 ? -20.999 -5.627 9.763 1.00 85.62 307 GLY A N 1
ATOM 2386 C CA . GLY A 1 307 ? -20.552 -5.784 8.372 1.00 85.62 307 GLY A CA 1
ATOM 2387 C C . GLY A 1 307 ? -19.383 -4.879 7.953 1.00 85.62 307 GLY A C 1
ATOM 2388 O O . GLY A 1 307 ? -18.873 -5.027 6.841 1.00 85.62 307 GLY A O 1
ATOM 2389 N N . GLY A 1 308 ? -18.933 -3.971 8.823 1.00 84.38 308 GLY A N 1
ATOM 2390 C CA . GLY A 1 308 ? -17.740 -3.152 8.622 1.00 84.38 308 GLY A CA 1
ATOM 2391 C C . GLY A 1 308 ? -16.431 -3.906 8.893 1.00 84.38 308 GLY A C 1
ATOM 2392 O O . GLY A 1 308 ? -16.396 -4.919 9.589 1.00 84.38 308 GLY A O 1
ATOM 2393 N N . ALA A 1 309 ? -15.323 -3.397 8.345 1.00 77.19 309 ALA A N 1
ATOM 2394 C CA . ALA A 1 309 ? -13.999 -4.015 8.490 1.00 77.19 309 ALA A CA 1
ATOM 2395 C C . ALA A 1 309 ? -13.468 -4.024 9.939 1.00 77.19 309 ALA A C 1
ATOM 2397 O O . ALA A 1 309 ? -12.582 -4.808 10.265 1.00 77.19 309 ALA A O 1
ATOM 2398 N N . GLU A 1 310 ? -14.009 -3.160 10.798 1.00 88.06 310 GLU A N 1
ATOM 2399 C CA . GLU A 1 310 ? -13.686 -3.029 12.221 1.00 88.06 310 GLU A CA 1
ATOM 2400 C C . GLU A 1 310 ? -14.937 -3.254 13.090 1.00 88.06 310 GLU A C 1
ATOM 2402 O O . GLU A 1 310 ? -15.055 -2.659 14.161 1.00 88.06 310 GLU A O 1
ATOM 2407 N N . ALA A 1 311 ? -15.889 -4.071 12.616 1.00 91.06 311 ALA A N 1
ATOM 2408 C CA . ALA A 1 311 ? -17.170 -4.295 13.278 1.00 91.06 311 ALA A CA 1
ATOM 2409 C C . ALA A 1 311 ? -16.998 -4.588 14.777 1.00 91.06 311 ALA A C 1
ATOM 2411 O O . ALA A 1 311 ? -16.264 -5.498 15.177 1.00 91.06 311 ALA A O 1
ATOM 2412 N N . ASN A 1 312 ? -17.695 -3.817 15.607 1.00 95.88 312 ASN A N 1
ATOM 2413 C CA . ASN A 1 312 ? -17.638 -3.916 17.055 1.00 95.88 312 ASN A CA 1
ATOM 2414 C C . ASN A 1 312 ? -19.059 -4.001 17.621 1.00 95.88 312 ASN A C 1
ATOM 2416 O O . ASN A 1 312 ? -19.860 -3.086 17.441 1.00 95.88 312 ASN A O 1
ATOM 2420 N N . ALA A 1 313 ? -19.350 -5.097 18.328 1.00 94.00 313 ALA A N 1
ATOM 2421 C CA . ALA A 1 313 ? -20.678 -5.356 18.883 1.00 94.00 313 ALA A CA 1
ATOM 2422 C C . ALA A 1 313 ? -21.132 -4.261 19.863 1.00 94.00 313 ALA A C 1
ATOM 2424 O O . ALA A 1 313 ? -22.272 -3.825 19.801 1.00 94.00 313 ALA A O 1
ATOM 2425 N N . GLU A 1 314 ? -20.232 -3.743 20.706 1.00 93.50 314 GLU A N 1
ATOM 2426 C CA . GLU A 1 314 ? -20.578 -2.682 21.661 1.00 93.50 314 GLU A CA 1
ATOM 2427 C C . GLU A 1 314 ? -20.899 -1.352 20.963 1.00 93.50 314 GLU A C 1
ATOM 2429 O O . GLU A 1 314 ? -21.703 -0.565 21.462 1.00 93.50 314 GLU A O 1
ATOM 2434 N N . VAL A 1 315 ? -20.267 -1.090 19.812 1.00 94.88 315 VAL A N 1
ATOM 2435 C CA . VAL A 1 315 ? -20.565 0.089 18.988 1.00 94.88 315 VAL A CA 1
ATOM 2436 C C . VAL A 1 315 ? -21.906 -0.076 18.280 1.00 94.88 315 VAL A C 1
ATOM 2438 O O . VAL A 1 315 ? -22.670 0.885 18.244 1.00 94.88 315 VAL A O 1
ATOM 2441 N N . GLU A 1 316 ? -22.213 -1.260 17.747 1.00 96.12 316 GLU A N 1
ATOM 2442 C CA . GLU A 1 316 ? -23.505 -1.517 17.099 1.00 96.12 316 GLU A CA 1
ATOM 2443 C C . GLU A 1 316 ? -24.660 -1.410 18.099 1.00 96.12 316 GLU A C 1
ATOM 2445 O O . GLU A 1 316 ? -25.568 -0.611 17.871 1.00 96.12 316 GLU A O 1
ATOM 2450 N N . ASP A 1 317 ? -24.564 -2.094 19.246 1.00 94.88 317 ASP A N 1
ATOM 2451 C CA . ASP A 1 317 ? -25.570 -2.028 20.312 1.00 94.88 317 ASP A CA 1
ATOM 2452 C C . ASP A 1 317 ? -25.809 -0.568 20.745 1.00 94.88 317 ASP A C 1
ATOM 2454 O O . ASP A 1 317 ? -26.939 -0.144 21.003 1.00 94.88 317 ASP A O 1
ATOM 2458 N N . PHE A 1 318 ? -24.736 0.230 20.844 1.00 95.88 318 PHE A N 1
ATOM 2459 C CA . PHE A 1 318 ? -24.831 1.643 21.215 1.00 95.88 318 PHE A CA 1
ATOM 2460 C C . PHE A 1 318 ? -25.530 2.472 20.135 1.00 95.88 318 PHE A C 1
ATOM 2462 O O . PHE A 1 318 ? -26.377 3.308 20.452 1.00 95.88 318 PHE A O 1
ATOM 2469 N N . VAL A 1 319 ? -25.179 2.262 18.864 1.00 94.25 319 VAL A N 1
ATOM 2470 C CA . VAL A 1 319 ? -25.790 2.969 17.732 1.00 94.25 319 VAL A CA 1
ATOM 2471 C C . VAL A 1 319 ? -27.275 2.637 17.630 1.00 94.25 319 VAL A C 1
ATOM 2473 O O . VAL A 1 319 ? -28.072 3.557 17.450 1.00 94.25 319 VAL A O 1
ATOM 2476 N N . GLU A 1 320 ? -27.658 1.371 17.789 1.00 94.44 320 GLU A N 1
ATOM 2477 C CA . GLU A 1 320 ? -29.059 0.940 17.795 1.00 94.44 320 GLU A CA 1
ATOM 2478 C C . GLU A 1 320 ? -29.836 1.615 18.934 1.00 94.44 320 GLU A C 1
ATOM 2480 O O . GLU A 1 320 ? -30.832 2.292 18.679 1.00 94.44 320 GLU A O 1
ATOM 2485 N N . ALA A 1 321 ? -29.310 1.577 20.164 1.00 92.75 321 ALA A N 1
ATOM 2486 C CA . ALA A 1 321 ? -29.941 2.225 21.315 1.00 92.75 321 ALA A CA 1
ATOM 2487 C C . ALA A 1 321 ? -30.120 3.746 21.129 1.00 92.75 321 ALA A C 1
ATOM 2489 O O . ALA A 1 321 ? -31.144 4.315 21.519 1.00 92.75 321 ALA A O 1
ATOM 2490 N N . VAL A 1 322 ? -29.138 4.426 20.523 1.00 91.25 322 VAL A N 1
ATOM 2491 C CA . VAL A 1 322 ? -29.224 5.862 20.207 1.00 91.25 322 VAL A CA 1
ATOM 2492 C C . VAL A 1 322 ? -30.261 6.131 19.115 1.00 91.25 322 VAL A C 1
ATOM 2494 O O . VAL A 1 322 ? -31.039 7.078 19.240 1.00 91.25 322 VAL A O 1
ATOM 2497 N N . LEU A 1 323 ? -30.294 5.323 18.052 1.00 90.25 323 LEU A N 1
ATOM 2498 C CA . LEU A 1 323 ? -31.260 5.474 16.960 1.00 90.25 323 LEU A CA 1
ATOM 2499 C C . LEU A 1 323 ? -32.695 5.257 17.445 1.00 90.25 323 LEU A C 1
ATOM 2501 O O . LEU A 1 323 ? -33.561 6.073 17.126 1.00 90.25 323 LEU A O 1
ATOM 2505 N N . ASP A 1 324 ? -32.928 4.232 18.260 1.00 91.62 324 ASP A N 1
ATOM 2506 C CA . ASP A 1 324 ? -34.226 3.958 18.879 1.00 91.62 324 ASP A CA 1
ATOM 2507 C C . ASP A 1 324 ? -34.685 5.132 19.745 1.00 91.62 324 ASP A C 1
ATOM 2509 O O . ASP A 1 324 ? -35.835 5.576 19.668 1.00 91.62 324 ASP A O 1
ATOM 2513 N N . HIS A 1 325 ? -33.768 5.709 20.527 1.00 87.31 325 HIS A N 1
ATOM 2514 C CA . HIS A 1 325 ? -34.077 6.883 21.331 1.00 87.31 325 HIS A CA 1
ATOM 2515 C C . HIS A 1 325 ? -34.451 8.098 20.467 1.00 87.31 325 HIS A C 1
ATOM 2517 O O . HIS A 1 325 ? -35.462 8.750 20.741 1.00 87.31 325 HIS A O 1
ATOM 2523 N N . LEU A 1 326 ? -33.699 8.379 19.398 1.00 85.06 326 LEU A N 1
ATOM 2524 C CA . LEU A 1 326 ? -33.979 9.485 18.470 1.00 85.06 326 LEU A CA 1
ATOM 2525 C C . LEU A 1 326 ? -35.314 9.314 17.727 1.00 85.06 326 LEU A C 1
ATOM 2527 O O . LEU A 1 326 ? -36.015 10.294 17.483 1.00 85.06 326 LEU A O 1
ATOM 2531 N N . GLN A 1 327 ? -35.687 8.075 17.400 1.00 87.06 327 GLN A N 1
ATOM 2532 C CA . GLN A 1 327 ? -36.973 7.761 16.771 1.00 87.06 327 GLN A CA 1
ATOM 2533 C C . GLN A 1 327 ? -38.142 7.851 17.758 1.00 87.06 327 GLN A C 1
ATOM 2535 O O . GLN A 1 327 ? -39.223 8.279 17.375 1.00 87.06 327 GLN A O 1
ATOM 2540 N N . SER A 1 328 ? -37.929 7.492 19.029 1.00 81.75 328 SER A N 1
ATOM 2541 C CA . SER A 1 328 ? -38.945 7.604 20.089 1.00 81.75 328 SER A CA 1
ATOM 2542 C C . SER A 1 328 ? -39.182 9.036 20.590 1.00 81.75 328 SER A C 1
ATOM 2544 O O . SER A 1 328 ? -40.166 9.288 21.285 1.00 81.75 328 SER A O 1
ATOM 2546 N N . SER A 1 329 ? -38.271 9.961 20.268 1.00 70.06 329 SER A N 1
ATOM 2547 C CA . SER A 1 329 ? -38.306 11.370 20.682 1.00 70.06 329 SER A CA 1
ATOM 2548 C C . SER A 1 329 ? -38.716 12.344 19.564 1.00 70.06 329 SER A C 1
ATOM 2550 O O . SER A 1 329 ? -38.823 13.542 19.833 1.00 70.06 329 SER A O 1
ATOM 2552 N N . SER A 1 330 ? -38.977 11.841 18.347 1.00 53.56 330 SER A N 1
ATOM 2553 C CA . SER A 1 330 ? -39.596 12.576 17.223 1.00 53.56 330 SER A CA 1
ATOM 2554 C C . SER A 1 330 ? -41.102 12.338 17.152 1.00 53.56 330 SER A C 1
ATOM 2556 O O . SER A 1 330 ? -41.817 13.285 16.753 1.00 53.56 330 SER A O 1
#

Organism: Diutina rugosa (NCBI:txid5481)

Radius of gyration: 28.63 Å; chains: 1; bounding box: 93×65×69 Å